Protein AF-A0A257KCD8-F1 (afdb_monomer)

Sequence (343 aa):
MKNWLIIFTLMLGFTSHAQDFKSPVEYMSYIGNEQLDVSKNAWKYTLAVAHSKRARKIENLRQKVISSMESSLEKINKLSNGYQGDKTLHEAYVNYFQMALHNMREEYGQIIDLQEVAEQSYDAMEAYLMAKDRVDKKLEEGQTNLSKAQREFAARQHITLTESGSALGEKIKISSEVFDYEKKLYLLFFKSYVSQKNLMKSISEQNLTDIKQQSDALHQFAEEGKQNLKLIQPFKGDKHLIEATQKALISFDDLTIKHVPVFLKYYLLKDQLTQAQKMLEAKSSQDRTQDDIKQYNDLVAKTNEASATFNKSMGMATQDLNAQIDHWNEAQSFFLDSHIPAE

Secondary structure (DSSP, 8-state):
---------------------SSHHHHHHHHHHHHHHHHHHHHHHHHHHHH---HHHHHHHHHHHHHHHHHHHHHHHTTTTTBTTB-HHHHHHHHHHHHHHHIIIIIHHHHHHHHHHHTT-HHHHHHHHHHHHHHHHHHHHHHHHHHHHHHHHHHHTT--------HHHHHHHHHHHHHHHHHHHHHHHHHHHHHHHHHHHHHHHT-HHHHHHHHHHHHHHHHHHHHHHTTPPPBTTB-HHHHHHHHHHHHHHHIIIIIHHHHHHHHHHHHHHHHHHHHHHHS-TTT--HHHHHHHHHHHHHHHHHHHHHHHHHHHHHHHHHHHHHHHHHHHHHHHHHHSPP-

Structure (mmCIF, N/CA/C/O backbone):
data_AF-A0A257KCD8-F1
#
_entry.id   AF-A0A257KCD8-F1
#
loop_
_atom_site.group_PDB
_atom_site.id
_atom_site.type_symbol
_atom_site.label_atom_id
_atom_site.label_alt_id
_atom_site.label_comp_id
_atom_site.label_asym_id
_atom_site.label_entity_id
_atom_site.label_seq_id
_atom_site.pdbx_PDB_ins_code
_atom_site.Cartn_x
_atom_site.Cartn_y
_atom_site.Cartn_z
_atom_site.occupancy
_atom_site.B_iso_or_equiv
_atom_site.auth_seq_id
_atom_site.auth_comp_id
_atom_site.auth_asym_id
_atom_site.auth_atom_id
_atom_site.pdbx_PDB_model_num
ATOM 1 N N . MET A 1 1 ? 4.079 -49.051 -75.489 1.00 34.12 1 MET A N 1
ATOM 2 C CA . MET A 1 1 ? 5.510 -48.688 -75.467 1.00 34.12 1 MET A CA 1
ATOM 3 C C . MET A 1 1 ? 5.733 -47.694 -74.347 1.00 34.12 1 MET A C 1
ATOM 5 O O . MET A 1 1 ? 4.969 -46.750 -74.210 1.00 34.12 1 MET A O 1
ATOM 9 N N . LYS A 1 2 ? 6.710 -48.024 -73.505 1.00 38.12 2 LYS A N 1
ATOM 10 C CA . LYS A 1 2 ? 7.225 -47.290 -72.345 1.00 38.12 2 LYS A CA 1
ATOM 11 C C . LYS A 1 2 ? 7.604 -45.862 -72.755 1.00 38.12 2 LYS A C 1
ATOM 13 O O . LYS A 1 2 ? 8.272 -45.738 -73.768 1.00 38.12 2 LYS A O 1
ATOM 18 N N . ASN A 1 3 ? 7.240 -44.850 -71.967 1.00 30.45 3 ASN A N 1
ATOM 19 C CA . ASN A 1 3 ? 8.017 -43.616 -71.821 1.00 30.45 3 ASN A CA 1
ATOM 20 C C . ASN A 1 3 ? 7.704 -42.982 -70.459 1.00 30.45 3 ASN A C 1
ATOM 22 O O . ASN A 1 3 ? 6.604 -42.500 -70.204 1.00 30.45 3 ASN A O 1
ATOM 26 N N . TRP A 1 4 ? 8.697 -43.058 -69.576 1.00 35.12 4 TRP A N 1
ATOM 27 C CA . TRP A 1 4 ? 8.824 -42.261 -68.363 1.00 35.12 4 TRP A CA 1
ATOM 28 C C . TRP A 1 4 ? 9.055 -40.797 -68.753 1.00 35.12 4 TRP A C 1
ATOM 30 O O . TRP A 1 4 ? 9.911 -40.522 -69.591 1.00 35.12 4 TRP A O 1
ATOM 40 N N . LEU A 1 5 ? 8.365 -39.869 -68.093 1.00 31.75 5 LEU A N 1
ATOM 41 C CA . LEU A 1 5 ? 8.760 -38.465 -68.033 1.00 31.75 5 LEU A CA 1
ATOM 42 C C . LEU A 1 5 ? 8.945 -38.103 -66.559 1.00 31.75 5 LEU A C 1
ATOM 44 O O . LEU A 1 5 ? 7.989 -37.954 -65.803 1.00 31.75 5 LEU A O 1
ATOM 48 N N . ILE A 1 6 ? 10.215 -38.041 -66.168 1.00 42.69 6 ILE A N 1
ATOM 49 C CA . ILE A 1 6 ? 10.697 -37.475 -64.912 1.00 42.69 6 ILE A CA 1
ATOM 50 C C . ILE A 1 6 ? 10.489 -35.961 -65.016 1.00 42.69 6 ILE A C 1
ATOM 52 O O . ILE A 1 6 ? 11.123 -35.310 -65.844 1.00 42.69 6 ILE A O 1
ATOM 56 N N . ILE A 1 7 ? 9.602 -35.402 -64.192 1.00 36.00 7 ILE A N 1
ATOM 57 C CA . ILE A 1 7 ? 9.522 -33.954 -63.990 1.00 36.00 7 ILE A CA 1
ATOM 58 C C . ILE A 1 7 ? 10.503 -33.609 -62.872 1.00 36.00 7 ILE A C 1
ATOM 60 O O . ILE A 1 7 ? 10.307 -33.951 -61.708 1.00 36.00 7 ILE A O 1
ATOM 64 N N . PHE A 1 8 ? 11.594 -32.966 -63.272 1.00 37.28 8 PHE A N 1
ATOM 65 C CA . PHE A 1 8 ? 12.579 -32.352 -62.397 1.00 37.28 8 PHE A CA 1
ATOM 66 C C . PHE A 1 8 ? 11.968 -31.048 -61.867 1.00 37.28 8 PHE A C 1
ATOM 68 O O . PHE A 1 8 ? 11.955 -30.031 -62.561 1.00 37.28 8 PHE A O 1
ATOM 75 N N . THR A 1 9 ? 11.387 -31.081 -60.667 1.00 40.62 9 THR A N 1
ATOM 76 C CA . THR A 1 9 ? 10.880 -29.870 -60.014 1.00 40.62 9 THR A CA 1
ATOM 77 C C . THR A 1 9 ? 12.075 -29.043 -59.550 1.00 40.62 9 THR A C 1
ATOM 79 O O . THR A 1 9 ? 12.675 -29.310 -58.510 1.00 40.62 9 THR A O 1
ATOM 82 N N . LEU A 1 10 ? 12.447 -28.057 -60.364 1.00 36.44 10 LEU A N 1
ATOM 83 C CA . LEU A 1 10 ? 13.407 -27.016 -60.024 1.00 36.44 10 LEU A CA 1
ATOM 84 C C . LEU A 1 10 ? 12.856 -26.251 -58.806 1.00 36.44 10 LEU A C 1
ATOM 86 O O . LEU A 1 10 ? 11.928 -25.453 -58.937 1.00 36.44 10 LEU A O 1
ATOM 90 N N . MET A 1 11 ? 13.394 -26.506 -57.609 1.00 42.62 11 MET A N 1
ATOM 91 C CA . MET A 1 11 ? 13.243 -25.581 -56.486 1.00 42.62 11 MET A CA 1
ATOM 92 C C . MET A 1 11 ? 13.981 -24.293 -56.859 1.00 42.62 11 MET A C 1
ATOM 94 O O . MET A 1 11 ? 15.185 -24.165 -56.646 1.00 42.62 11 MET A O 1
ATOM 98 N N . LEU A 1 12 ? 13.257 -23.337 -57.440 1.00 42.44 12 LEU A N 1
ATOM 99 C CA . LEU A 1 12 ? 13.655 -21.937 -57.411 1.00 42.44 12 LEU A CA 1
ATOM 100 C C . LEU A 1 12 ? 13.615 -21.513 -55.945 1.00 42.44 12 LEU A C 1
ATOM 102 O O . LEU A 1 12 ? 12.562 -21.186 -55.399 1.00 42.44 12 LEU A O 1
ATOM 106 N N . GLY A 1 13 ? 14.775 -21.590 -55.295 1.00 39.09 13 GLY A N 1
ATOM 107 C CA . GLY A 1 13 ? 15.009 -20.913 -54.036 1.00 39.09 13 GLY A CA 1
ATOM 108 C C . GLY A 1 13 ? 14.786 -19.429 -54.271 1.00 39.09 13 GLY A C 1
ATOM 109 O O . GLY A 1 13 ? 15.638 -18.753 -54.843 1.00 39.09 13 GLY A O 1
ATOM 110 N N . PHE A 1 14 ? 13.628 -18.925 -53.855 1.00 39.84 14 PHE A N 1
ATOM 111 C CA . PHE A 1 14 ? 13.493 -17.510 -53.579 1.00 39.84 14 PHE A CA 1
ATOM 112 C C . PHE A 1 14 ? 14.506 -17.216 -52.478 1.00 39.84 14 PHE A C 1
ATOM 114 O O . PHE A 1 14 ? 14.301 -17.575 -51.320 1.00 39.84 14 PHE A O 1
ATOM 121 N N . THR A 1 15 ? 15.629 -16.605 -52.846 1.00 38.38 15 THR A N 1
ATOM 122 C CA . THR A 1 15 ? 16.428 -15.857 -51.889 1.00 38.38 15 THR A CA 1
ATOM 123 C C . THR A 1 15 ? 15.489 -14.793 -51.347 1.00 38.38 15 THR A C 1
ATOM 125 O O . THR A 1 15 ? 15.215 -13.799 -52.021 1.00 38.38 15 THR A O 1
ATOM 128 N N . SER A 1 16 ? 14.913 -15.032 -50.168 1.00 36.00 16 SER A N 1
ATOM 129 C CA . SER A 1 16 ? 14.313 -13.952 -49.406 1.00 36.00 16 SER A CA 1
ATOM 130 C C . SER A 1 16 ? 15.429 -12.934 -49.243 1.00 36.00 16 SER A C 1
ATOM 132 O O . SER A 1 16 ? 16.435 -13.236 -48.595 1.00 36.00 16 SER A O 1
ATOM 134 N N . HIS A 1 17 ? 15.309 -11.776 -49.886 1.00 41.03 17 HIS A N 1
ATOM 135 C CA . HIS A 1 17 ? 16.168 -10.661 -49.545 1.00 41.03 17 HIS A CA 1
ATOM 136 C C . HIS A 1 17 ? 15.940 -10.416 -48.056 1.00 41.03 17 HIS A C 1
ATOM 138 O O . HIS A 1 17 ? 14.862 -9.982 -47.644 1.00 41.03 17 HIS A O 1
ATOM 144 N N . ALA A 1 18 ? 16.933 -10.781 -47.244 1.00 50.56 18 ALA A N 1
ATOM 145 C CA . ALA A 1 18 ? 17.077 -10.197 -45.928 1.00 50.56 18 ALA A CA 1
ATOM 146 C C . ALA A 1 18 ? 17.007 -8.675 -46.118 1.00 50.56 18 ALA A C 1
ATOM 148 O O . ALA A 1 18 ? 17.393 -8.163 -47.172 1.00 50.56 18 ALA A O 1
ATOM 149 N N . GLN A 1 19 ? 16.449 -7.953 -45.150 1.00 61.16 19 GLN A N 1
ATOM 150 C CA . GLN A 1 19 ? 16.508 -6.496 -45.185 1.00 61.16 19 GLN A CA 1
ATOM 151 C C . GLN A 1 19 ? 17.987 -6.087 -45.179 1.00 61.16 19 GLN A C 1
ATOM 153 O O . GLN A 1 19 ? 18.636 -6.096 -44.137 1.00 61.16 19 GLN A O 1
ATOM 158 N N . ASP A 1 20 ? 18.529 -5.793 -46.360 1.00 72.44 20 ASP A N 1
ATOM 159 C CA . ASP A 1 20 ? 19.899 -5.329 -46.521 1.00 72.44 20 ASP A CA 1
ATOM 160 C C . ASP A 1 20 ? 19.927 -3.843 -46.164 1.00 72.44 20 ASP A C 1
ATOM 162 O O . ASP A 1 20 ? 19.592 -2.970 -46.969 1.00 72.44 20 ASP A O 1
ATOM 166 N N . PHE A 1 21 ? 20.285 -3.559 -44.913 1.00 86.50 21 PHE A N 1
ATOM 167 C CA . PHE A 1 21 ? 20.494 -2.198 -44.432 1.00 86.50 21 PHE A CA 1
ATOM 168 C C . PHE A 1 21 ? 21.696 -1.576 -45.144 1.00 86.50 21 PHE A C 1
ATOM 170 O O . PHE A 1 21 ? 22.779 -2.162 -45.193 1.00 86.50 21 PHE A O 1
ATOM 177 N N . LYS A 1 22 ? 21.531 -0.360 -45.668 1.00 85.94 22 LYS A N 1
ATOM 178 C CA . LYS A 1 22 ? 22.564 0.330 -46.457 1.00 85.94 22 LYS A CA 1
ATOM 179 C C . LYS A 1 22 ? 23.669 0.928 -45.590 1.00 85.94 22 LYS A C 1
ATOM 181 O O . LYS A 1 22 ? 24.712 1.316 -46.110 1.00 85.94 22 LYS A O 1
ATOM 186 N N . SER A 1 23 ? 23.436 1.048 -44.283 1.00 91.19 23 SER A N 1
ATOM 187 C CA . SER A 1 23 ? 24.391 1.593 -43.317 1.00 91.19 23 SER A CA 1
ATOM 188 C C . SER A 1 23 ? 24.196 0.975 -41.924 1.00 91.19 23 SER A C 1
ATOM 190 O O . SER A 1 23 ? 23.081 0.550 -41.597 1.00 91.19 23 SER A O 1
ATOM 192 N N . PRO A 1 24 ? 25.228 0.978 -41.058 1.00 90.75 24 PRO A N 1
ATOM 193 C CA . PRO A 1 24 ? 25.092 0.458 -39.696 1.00 90.75 24 PRO A CA 1
ATOM 194 C C . PRO A 1 24 ? 24.165 1.336 -38.840 1.00 90.75 24 PRO A C 1
ATOM 196 O O . PRO A 1 24 ? 23.532 0.843 -37.908 1.00 90.75 24 PRO A O 1
ATOM 199 N N . VAL A 1 25 ? 24.028 2.622 -39.189 1.00 89.88 25 VAL A N 1
ATOM 200 C CA . VAL A 1 25 ? 23.079 3.558 -38.567 1.00 89.88 25 VAL A CA 1
ATOM 201 C C . VAL A 1 25 ? 21.639 3.155 -38.867 1.00 89.88 25 VAL A C 1
ATOM 203 O O . VAL A 1 25 ? 20.807 3.190 -37.967 1.00 89.88 25 VAL A O 1
ATOM 206 N N . GLU A 1 26 ? 21.334 2.745 -40.101 1.00 91.19 26 GLU A N 1
ATOM 207 C CA . GLU A 1 26 ? 19.990 2.301 -40.495 1.00 91.19 26 GLU A CA 1
ATOM 208 C C . GLU A 1 26 ? 19.585 1.030 -39.737 1.00 91.19 26 GLU A C 1
ATOM 210 O O . GLU A 1 26 ? 18.492 0.968 -39.179 1.00 91.19 26 GLU A O 1
ATOM 215 N N . TYR A 1 27 ? 20.505 0.067 -39.626 1.00 92.94 27 TYR A N 1
ATOM 216 C CA . TYR A 1 27 ? 20.315 -1.151 -38.837 1.00 92.94 27 TYR A CA 1
ATOM 217 C C . TYR A 1 27 ? 20.100 -0.860 -37.346 1.00 92.94 27 TYR A C 1
ATOM 219 O O . TYR A 1 27 ? 19.117 -1.305 -36.751 1.00 92.94 27 TYR A O 1
ATOM 227 N N . MET A 1 28 ? 20.995 -0.072 -36.741 1.00 90.62 28 MET A N 1
ATOM 228 C CA . MET A 1 28 ? 20.904 0.297 -35.327 1.00 90.62 28 MET A CA 1
ATOM 229 C C . MET A 1 28 ? 19.617 1.077 -35.032 1.00 90.62 28 MET A C 1
ATOM 231 O O . MET A 1 28 ? 18.977 0.842 -34.009 1.00 90.62 28 MET A O 1
ATOM 235 N N . SER A 1 29 ? 19.212 1.964 -35.944 1.00 89.62 29 SER A N 1
ATOM 236 C CA . SER A 1 29 ? 17.980 2.749 -35.827 1.00 89.62 29 SER A CA 1
ATOM 237 C C . SER A 1 29 ? 16.736 1.873 -35.951 1.00 89.62 29 SER A C 1
ATOM 239 O O . SER A 1 29 ? 15.798 2.047 -35.179 1.00 89.62 29 SER A O 1
ATOM 241 N N . TYR A 1 30 ? 16.722 0.912 -36.879 1.00 91.62 30 TYR A N 1
ATOM 242 C CA . TYR A 1 30 ? 15.609 -0.025 -37.035 1.00 91.62 30 TYR A CA 1
ATOM 243 C C . TYR A 1 30 ? 15.362 -0.818 -35.748 1.00 91.62 30 TYR A C 1
ATOM 245 O O . TYR A 1 30 ? 14.254 -0.795 -35.215 1.00 91.62 30 TYR A O 1
ATOM 253 N N . ILE A 1 31 ? 16.402 -1.456 -35.202 1.00 90.56 31 ILE A N 1
ATOM 254 C CA . ILE A 1 31 ? 16.269 -2.253 -33.976 1.00 90.56 31 ILE A CA 1
ATOM 255 C C . ILE A 1 31 ? 15.979 -1.355 -32.758 1.00 90.56 31 ILE A C 1
ATOM 257 O O . ILE A 1 31 ? 15.154 -1.698 -31.911 1.00 90.56 31 ILE A O 1
ATOM 261 N N . GLY A 1 32 ? 16.592 -0.170 -32.690 1.00 88.62 32 GLY A N 1
ATOM 262 C CA . GLY A 1 32 ? 16.313 0.826 -31.651 1.00 88.62 32 GLY A CA 1
ATOM 263 C C . GLY A 1 32 ? 14.862 1.312 -31.636 1.00 88.62 32 GLY A C 1
ATOM 264 O O . GLY A 1 32 ? 14.282 1.481 -30.563 1.00 88.62 32 GLY A O 1
ATOM 265 N N . ASN A 1 33 ? 14.247 1.479 -32.808 1.00 89.69 33 ASN A N 1
ATOM 266 C CA . ASN A 1 33 ? 12.850 1.897 -32.922 1.00 89.69 33 ASN A CA 1
ATOM 267 C C . ASN A 1 33 ? 11.874 0.846 -32.379 1.00 89.69 33 ASN A C 1
ATOM 269 O O . ASN A 1 33 ? 10.873 1.212 -31.765 1.00 89.69 33 ASN A O 1
ATOM 273 N N . GLU A 1 34 ? 12.186 -0.443 -32.524 1.00 91.69 34 GLU A N 1
ATOM 274 C CA . GLU A 1 34 ? 11.373 -1.513 -31.937 1.00 91.69 34 GLU A CA 1
ATOM 275 C C . GLU A 1 34 ? 11.339 -1.422 -30.402 1.00 91.69 34 GLU A C 1
ATOM 277 O O . GLU A 1 34 ? 10.281 -1.526 -29.784 1.00 91.69 34 GLU A O 1
ATOM 282 N N . GLN A 1 35 ? 12.470 -1.110 -29.765 1.00 88.00 35 GLN A N 1
ATOM 283 C CA . GLN A 1 35 ? 12.506 -0.842 -28.324 1.00 88.00 35 GLN A CA 1
ATOM 284 C C . GLN A 1 35 ? 11.789 0.448 -27.937 1.00 88.00 35 GLN A C 1
ATOM 286 O O . GLN A 1 35 ? 11.120 0.479 -26.906 1.00 88.00 35 GLN A O 1
ATOM 291 N N . LEU A 1 36 ? 11.890 1.506 -28.744 1.00 87.12 36 LEU A N 1
ATOM 292 C CA . LEU A 1 36 ? 11.184 2.758 -28.476 1.00 87.12 36 LEU A CA 1
ATOM 293 C C . LEU A 1 36 ? 9.662 2.550 -28.409 1.00 87.12 36 LEU A C 1
ATOM 295 O O . LEU A 1 36 ? 9.003 3.120 -27.537 1.00 87.12 36 LEU A O 1
ATOM 299 N N . ASP A 1 37 ? 9.097 1.733 -29.295 1.00 87.94 37 ASP A N 1
ATOM 300 C CA . ASP A 1 37 ? 7.660 1.452 -29.301 1.00 87.94 37 ASP A CA 1
ATOM 301 C C . ASP A 1 37 ? 7.213 0.639 -28.081 1.00 87.94 37 ASP A C 1
ATOM 303 O O . ASP A 1 37 ? 6.178 0.949 -27.480 1.00 87.94 37 ASP A O 1
ATOM 307 N N . VAL A 1 38 ? 8.027 -0.324 -27.642 1.00 91.00 38 VAL A N 1
ATOM 308 C CA . VAL A 1 38 ? 7.804 -1.031 -26.373 1.00 91.00 38 VAL A CA 1
ATOM 309 C C . VAL A 1 38 ? 7.859 -0.060 -25.194 1.00 91.00 38 VAL A C 1
ATOM 311 O O . VAL A 1 38 ? 6.942 -0.050 -24.370 1.00 91.00 38 VAL A O 1
ATOM 314 N N . SER A 1 39 ? 8.862 0.819 -25.142 1.00 88.56 39 SER A N 1
ATOM 315 C CA . SER A 1 39 ? 9.005 1.817 -24.077 1.00 88.56 39 SER A CA 1
ATOM 316 C C . SER A 1 39 ? 7.807 2.766 -24.000 1.00 88.56 39 SER A C 1
ATOM 318 O O . SER A 1 39 ? 7.384 3.128 -22.905 1.00 88.56 39 SER A O 1
ATOM 320 N N . LYS A 1 40 ? 7.203 3.153 -25.134 1.00 90.25 40 LYS A N 1
ATOM 321 C CA . LYS A 1 40 ? 5.980 3.983 -25.137 1.00 90.25 40 LYS A CA 1
ATOM 322 C C . LYS A 1 40 ? 4.801 3.258 -24.489 1.00 90.25 40 LYS A C 1
ATOM 324 O O . LYS A 1 40 ? 4.011 3.879 -23.780 1.00 90.25 40 LYS A O 1
ATOM 329 N N . ASN A 1 41 ? 4.654 1.956 -24.736 1.00 91.94 41 ASN A N 1
ATOM 330 C CA . ASN A 1 41 ? 3.607 1.158 -24.097 1.00 91.94 41 ASN A CA 1
ATOM 331 C C . ASN A 1 41 ? 3.902 0.935 -22.612 1.00 91.94 41 ASN A C 1
ATOM 333 O O . ASN A 1 41 ? 2.984 1.042 -21.799 1.00 91.94 41 ASN A O 1
ATOM 337 N N . ALA A 1 42 ? 5.167 0.687 -22.259 1.00 88.75 42 ALA A N 1
ATOM 338 C CA . ALA A 1 42 ? 5.607 0.568 -20.873 1.00 88.75 42 ALA A CA 1
ATOM 339 C C . ALA A 1 42 ? 5.305 1.853 -20.096 1.00 88.75 42 ALA A C 1
ATOM 341 O O . ALA A 1 42 ? 4.720 1.795 -19.024 1.00 88.75 42 ALA A O 1
ATOM 342 N N . TRP A 1 43 ? 5.563 3.017 -20.692 1.00 90.44 43 TRP A N 1
ATOM 343 C CA . TRP A 1 43 ? 5.237 4.309 -20.096 1.00 90.44 43 TRP A CA 1
ATOM 344 C C . TRP A 1 43 ? 3.738 4.504 -19.836 1.00 90.44 43 TRP A C 1
ATOM 346 O O . TRP A 1 43 ? 3.338 4.915 -18.749 1.00 90.44 43 TRP A O 1
ATOM 356 N N . LYS A 1 44 ? 2.876 4.133 -20.791 1.00 91.62 44 LYS A N 1
ATOM 357 C CA . LYS A 1 44 ? 1.415 4.156 -20.581 1.00 91.62 44 LYS A CA 1
ATOM 358 C C . LYS A 1 44 ? 0.981 3.229 -19.448 1.00 91.62 44 LYS A C 1
ATOM 360 O O . LYS A 1 44 ? 0.034 3.541 -18.728 1.00 91.62 44 LYS A O 1
ATOM 365 N N . TYR A 1 45 ? 1.643 2.083 -19.312 1.00 89.38 45 TYR A N 1
ATOM 366 C CA . TYR A 1 45 ? 1.428 1.173 -18.195 1.00 89.38 45 TYR A CA 1
ATOM 367 C C . TYR A 1 45 ? 1.873 1.805 -16.866 1.00 89.38 45 TYR A C 1
ATOM 369 O O . TYR A 1 45 ? 1.071 1.834 -15.938 1.00 89.38 45 TYR A O 1
ATOM 377 N N . THR A 1 46 ? 3.064 2.408 -16.799 1.00 87.44 46 THR A N 1
ATOM 378 C CA . THR A 1 46 ? 3.572 3.152 -15.630 1.00 87.44 46 THR A CA 1
ATOM 379 C C . THR A 1 46 ? 2.590 4.233 -15.172 1.00 87.44 46 T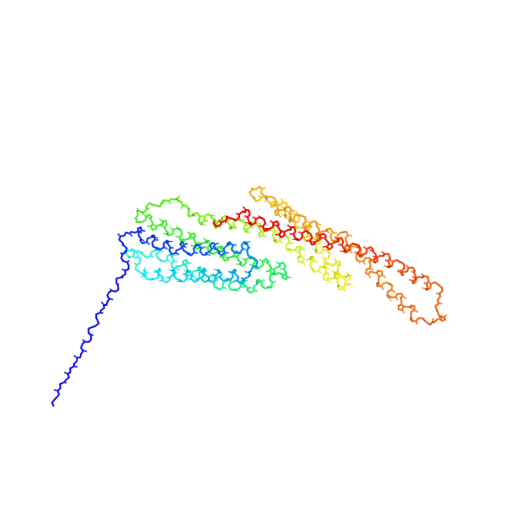HR A C 1
ATOM 381 O O . THR A 1 46 ? 2.218 4.269 -14.001 1.00 87.44 46 THR A O 1
ATOM 384 N N . LEU A 1 47 ? 2.081 5.050 -16.100 1.00 88.94 47 LEU A N 1
ATOM 385 C CA . LEU A 1 47 ? 1.065 6.065 -15.804 1.00 88.94 47 LEU A CA 1
ATOM 386 C C . LEU A 1 47 ? -0.242 5.459 -15.276 1.00 88.94 47 LEU A C 1
ATOM 388 O O . LEU A 1 47 ? -0.897 6.022 -14.402 1.00 88.94 47 LEU A O 1
ATOM 392 N N . ALA A 1 48 ? -0.656 4.301 -15.791 1.00 88.56 48 ALA A N 1
ATOM 393 C CA . ALA A 1 48 ? -1.842 3.632 -15.274 1.00 88.56 48 ALA A CA 1
ATOM 394 C C . ALA A 1 48 ? -1.624 3.059 -13.871 1.00 88.56 48 ALA A C 1
ATOM 396 O O . ALA A 1 48 ? -2.538 3.143 -13.060 1.00 88.56 48 ALA A O 1
ATOM 397 N N . VAL A 1 49 ? -0.446 2.516 -13.569 1.00 85.12 49 VAL A N 1
ATOM 398 C CA . VAL A 1 49 ? -0.109 2.068 -12.210 1.00 85.12 49 VAL A CA 1
ATOM 399 C C . VAL A 1 49 ? -0.127 3.246 -11.233 1.00 85.12 49 VAL A C 1
ATOM 401 O O . VAL A 1 49 ? -0.675 3.109 -10.145 1.00 85.12 49 VAL A O 1
ATOM 404 N N . ALA A 1 50 ? 0.387 4.406 -11.644 1.00 83.69 50 ALA A N 1
ATOM 405 C CA . ALA A 1 50 ? 0.400 5.617 -10.828 1.00 83.69 50 ALA A CA 1
ATOM 406 C C . ALA A 1 50 ? -0.999 6.193 -10.550 1.00 83.69 50 ALA A C 1
ATOM 408 O O . ALA A 1 50 ? -1.299 6.571 -9.423 1.00 83.69 50 ALA A O 1
ATOM 409 N N . HIS 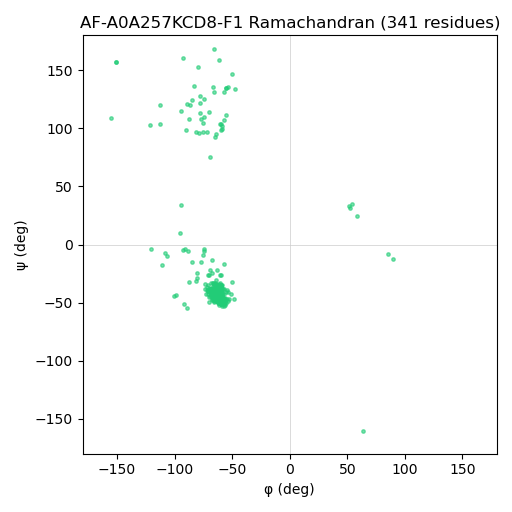A 1 51 ? -1.862 6.266 -11.571 1.00 85.69 51 HIS A N 1
ATOM 410 C CA . HIS A 1 51 ? -3.061 7.117 -11.508 1.00 85.69 51 HIS A CA 1
ATOM 411 C C . HIS A 1 51 ? -4.395 6.364 -11.668 1.00 85.69 51 HIS A C 1
ATOM 413 O O . HIS A 1 51 ? -5.466 6.970 -11.607 1.00 85.69 51 HIS A O 1
ATOM 419 N N . SER A 1 52 ? -4.398 5.048 -11.920 1.00 81.75 52 SER A N 1
ATOM 420 C CA . SER A 1 52 ? -5.635 4.286 -12.156 1.00 81.75 52 SER A CA 1
ATOM 421 C C . SER A 1 52 ? -5.935 3.282 -11.051 1.00 81.75 52 SER A C 1
ATOM 423 O O . SER A 1 52 ? -5.278 2.261 -10.929 1.00 81.75 52 SER A O 1
ATOM 425 N N . LYS A 1 53 ? -7.086 3.442 -10.390 1.00 75.38 53 LYS A N 1
ATOM 426 C CA . LYS A 1 53 ? -7.641 2.436 -9.460 1.00 75.38 53 LYS A CA 1
ATOM 427 C C . LYS A 1 53 ? -8.260 1.207 -10.154 1.00 75.38 53 LYS A C 1
ATOM 429 O O . LYS A 1 53 ? -8.744 0.289 -9.503 1.00 75.38 53 LYS A O 1
ATOM 434 N N . ARG A 1 54 ? -8.326 1.183 -11.493 1.00 81.62 54 ARG A N 1
ATOM 435 C CA . ARG A 1 54 ? -8.983 0.105 -12.259 1.00 81.62 54 ARG A CA 1
ATOM 436 C C . ARG A 1 54 ? -8.000 -1.017 -12.601 1.00 81.62 54 ARG A C 1
ATOM 438 O O . ARG A 1 54 ? -7.339 -0.935 -13.636 1.00 81.62 54 ARG A O 1
ATOM 445 N N . ALA A 1 55 ? -8.004 -2.096 -11.816 1.00 79.38 55 ALA A N 1
ATOM 446 C CA . ALA A 1 55 ? -7.181 -3.294 -12.044 1.00 79.38 55 ALA A CA 1
ATOM 447 C C . ALA A 1 55 ? -7.250 -3.813 -13.495 1.00 79.38 55 ALA A C 1
ATOM 449 O O . ALA A 1 55 ? -6.225 -3.981 -14.148 1.00 79.38 55 ALA A O 1
ATOM 450 N N . ARG A 1 56 ? -8.456 -3.934 -14.073 1.00 83.56 56 ARG A N 1
ATOM 451 C CA . ARG A 1 56 ? -8.632 -4.365 -15.476 1.00 83.56 56 ARG A CA 1
ATOM 452 C C . ARG A 1 56 ? -7.928 -3.449 -16.488 1.00 83.56 56 ARG A C 1
ATOM 454 O O . ARG A 1 56 ? -7.447 -3.922 -17.510 1.00 83.56 56 ARG A O 1
ATOM 461 N N . LYS A 1 57 ? -7.878 -2.133 -16.240 1.00 88.00 57 LYS A N 1
ATOM 462 C CA . LYS A 1 57 ? -7.180 -1.188 -17.130 1.00 88.00 57 LYS A CA 1
ATOM 463 C C . LYS A 1 57 ? -5.667 -1.400 -17.058 1.00 88.00 57 LYS A C 1
ATOM 465 O O . LYS A 1 57 ? -5.028 -1.406 -18.107 1.00 88.00 57 LYS A O 1
ATOM 470 N N . ILE A 1 58 ? -5.131 -1.568 -15.849 1.00 85.56 58 ILE A N 1
ATOM 471 C CA . ILE A 1 58 ? -3.708 -1.844 -15.609 1.00 85.56 58 ILE A CA 1
ATOM 472 C C . ILE A 1 58 ? -3.312 -3.145 -16.314 1.00 85.56 58 ILE A C 1
ATOM 474 O O . ILE A 1 58 ? -2.384 -3.141 -17.119 1.00 85.56 58 ILE A O 1
ATOM 478 N N . GLU A 1 59 ? -4.087 -4.212 -16.117 1.00 85.88 59 GLU A N 1
ATOM 479 C CA . GLU A 1 59 ? -3.828 -5.512 -16.741 1.00 85.88 59 GLU A CA 1
ATOM 480 C C . GLU A 1 59 ? -3.884 -5.444 -18.273 1.00 85.88 59 GLU A C 1
ATOM 482 O O . GLU A 1 59 ? -2.981 -5.918 -18.959 1.00 85.88 59 GLU A O 1
ATOM 487 N N . ASN A 1 60 ? -4.882 -4.760 -18.839 1.00 90.50 60 ASN A N 1
ATOM 488 C CA . ASN A 1 60 ? -4.962 -4.568 -20.288 1.00 90.50 60 ASN A CA 1
ATOM 489 C C . ASN A 1 60 ? -3.740 -3.823 -20.854 1.00 90.50 60 ASN A C 1
ATOM 491 O O . ASN A 1 60 ? -3.325 -4.088 -21.981 1.00 90.50 60 ASN A O 1
ATOM 495 N N . LEU A 1 61 ? -3.179 -2.862 -20.114 1.00 91.88 61 LEU A N 1
ATOM 496 C CA . LEU A 1 61 ? -1.969 -2.152 -20.532 1.00 91.88 61 LEU A CA 1
ATOM 497 C C . LEU A 1 61 ? -0.725 -3.030 -20.395 1.00 91.88 61 LEU A C 1
ATOM 499 O O . LEU A 1 61 ? 0.099 -3.020 -21.305 1.00 91.88 61 LEU A O 1
ATOM 503 N N . ARG A 1 62 ? -0.632 -3.854 -19.347 1.00 89.81 62 ARG A N 1
ATOM 504 C CA . ARG A 1 62 ? 0.426 -4.865 -19.212 1.00 89.81 62 ARG A CA 1
ATOM 505 C C . ARG A 1 62 ? 0.429 -5.831 -20.400 1.00 89.81 62 ARG A C 1
ATOM 507 O O . ARG A 1 62 ? 1.468 -6.037 -21.022 1.00 89.81 62 ARG A O 1
ATOM 514 N N . GLN A 1 63 ? -0.739 -6.343 -20.789 1.00 91.62 63 GLN A N 1
ATOM 515 C CA . GLN A 1 63 ? -0.879 -7.211 -21.965 1.00 91.62 63 GLN A CA 1
ATOM 516 C C . GLN A 1 63 ? -0.463 -6.517 -23.268 1.00 91.62 63 GLN A C 1
ATOM 518 O O . GLN A 1 63 ? 0.136 -7.144 -24.142 1.00 91.62 63 GLN A O 1
ATOM 523 N N . LYS A 1 64 ? -0.713 -5.207 -23.398 1.00 94.06 64 LYS A N 1
ATOM 524 C CA . LYS A 1 64 ? -0.222 -4.421 -24.542 1.00 94.06 64 LYS A CA 1
ATOM 525 C C . LYS A 1 64 ? 1.300 -4.303 -24.560 1.00 94.06 64 LYS A C 1
ATOM 527 O O . LYS A 1 64 ? 1.879 -4.393 -25.638 1.00 94.06 64 LYS A O 1
ATOM 532 N N . VAL A 1 65 ? 1.944 -4.134 -23.401 1.00 92.75 65 VAL A N 1
ATOM 533 C CA . VAL A 1 65 ? 3.413 -4.154 -23.296 1.00 92.75 65 VAL A CA 1
ATOM 534 C C . VAL A 1 65 ? 3.948 -5.500 -23.780 1.00 92.75 65 VAL A C 1
ATOM 536 O O . VAL A 1 65 ? 4.777 -5.522 -24.689 1.00 92.75 65 VAL A O 1
ATOM 539 N N . ILE A 1 66 ? 3.404 -6.606 -23.263 1.00 93.62 66 ILE A N 1
ATOM 540 C CA . ILE A 1 66 ? 3.780 -7.972 -23.661 1.00 93.62 66 ILE A CA 1
ATOM 541 C C . ILE A 1 66 ? 3.612 -8.165 -25.171 1.00 93.62 66 ILE A C 1
ATOM 543 O O . ILE A 1 66 ? 4.569 -8.527 -25.847 1.00 93.62 66 ILE A O 1
ATOM 547 N N . SER A 1 67 ? 2.442 -7.831 -25.718 1.00 95.50 67 SER A N 1
ATOM 548 C CA . SER A 1 67 ? 2.163 -7.972 -27.155 1.00 95.50 67 SER A CA 1
ATOM 549 C C . SER A 1 67 ? 3.138 -7.154 -28.012 1.00 95.50 67 SER A C 1
ATOM 551 O O . SER A 1 67 ? 3.576 -7.601 -29.072 1.00 95.50 67 SER A O 1
ATOM 553 N N . SER A 1 68 ? 3.512 -5.951 -27.558 1.00 95.31 68 SER A N 1
ATOM 554 C CA . SER A 1 68 ? 4.508 -5.139 -28.263 1.00 95.31 68 SER A CA 1
ATOM 555 C C . SER A 1 68 ? 5.913 -5.736 -28.198 1.00 95.31 68 SER A C 1
ATOM 557 O O . SER A 1 68 ? 6.601 -5.742 -29.213 1.00 95.31 68 SER A O 1
ATOM 559 N N . MET A 1 69 ? 6.311 -6.315 -27.060 1.00 95.12 69 MET A N 1
ATOM 560 C CA . MET A 1 69 ? 7.587 -7.024 -26.930 1.00 95.12 69 MET A CA 1
ATOM 561 C C . MET A 1 69 ? 7.646 -8.254 -27.843 1.00 95.12 69 MET A C 1
ATOM 563 O O . MET A 1 69 ? 8.670 -8.484 -28.478 1.00 95.12 69 MET A O 1
ATOM 567 N N . GLU A 1 70 ? 6.555 -9.019 -27.958 1.00 96.00 70 GLU A N 1
ATOM 568 C CA . GLU A 1 70 ? 6.470 -10.164 -28.875 1.00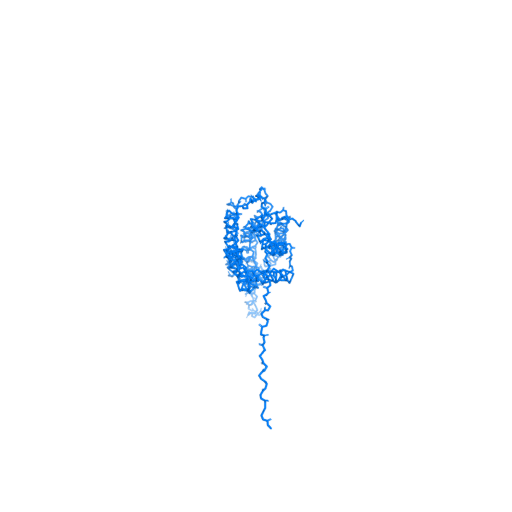 96.00 70 GLU A CA 1
ATOM 569 C C . GLU A 1 70 ? 6.619 -9.738 -30.334 1.00 96.00 70 GLU A C 1
ATOM 571 O O . GLU A 1 70 ? 7.434 -10.300 -31.064 1.00 96.00 70 GLU A O 1
ATOM 576 N N . SER A 1 71 ? 5.873 -8.709 -30.747 1.00 96.38 71 SER A N 1
ATOM 577 C CA . SER A 1 71 ? 5.957 -8.171 -32.105 1.00 96.38 71 SER A CA 1
ATOM 578 C C . SER A 1 71 ? 7.363 -7.656 -32.424 1.00 96.38 71 SER A C 1
ATOM 580 O O . SER A 1 71 ? 7.860 -7.875 -33.530 1.00 96.38 71 SER A O 1
ATOM 582 N N . SER A 1 72 ? 8.004 -6.949 -31.492 1.00 95.19 72 SER A N 1
ATOM 583 C CA . SER A 1 72 ? 9.366 -6.446 -31.675 1.00 95.19 72 SER A CA 1
ATOM 584 C C . SER A 1 72 ? 10.384 -7.581 -31.737 1.00 95.19 72 SER A C 1
ATOM 586 O O . SER A 1 72 ? 11.230 -7.593 -32.630 1.00 95.19 72 SER A O 1
ATOM 588 N N . LEU A 1 73 ? 10.259 -8.590 -30.871 1.00 95.81 73 LEU A N 1
ATOM 589 C CA . LEU A 1 73 ? 11.102 -9.783 -30.908 1.00 95.81 73 LEU A CA 1
ATOM 590 C C . LEU A 1 73 ? 10.958 -10.545 -32.235 1.00 95.81 73 LEU A C 1
ATOM 592 O O . LEU A 1 73 ? 11.962 -10.962 -32.808 1.00 95.81 73 LEU A O 1
ATOM 596 N N . GLU A 1 74 ? 9.741 -10.699 -32.764 1.00 95.75 74 GLU A N 1
ATOM 597 C CA . GLU A 1 74 ? 9.512 -11.355 -34.057 1.00 95.75 74 GLU A CA 1
ATOM 598 C C . GLU A 1 74 ? 10.232 -10.623 -35.199 1.00 95.75 74 GLU A C 1
ATOM 600 O O . GLU A 1 74 ? 10.895 -11.251 -36.026 1.00 95.75 74 GLU A O 1
ATOM 605 N N . LYS A 1 75 ? 10.133 -9.290 -35.244 1.00 95.00 75 LYS A N 1
ATOM 606 C CA . LYS A 1 75 ? 10.806 -8.480 -36.267 1.00 95.00 75 LYS A CA 1
ATOM 607 C C . LYS A 1 75 ? 12.325 -8.538 -36.138 1.00 95.00 75 LYS A C 1
ATOM 609 O O . LYS A 1 75 ? 13.004 -8.674 -37.149 1.00 95.00 75 LYS A O 1
ATOM 614 N N . ILE A 1 76 ? 12.855 -8.484 -34.917 1.00 94.31 76 ILE A N 1
ATOM 615 C CA . ILE A 1 76 ? 14.301 -8.550 -34.672 1.00 94.31 76 ILE A CA 1
ATOM 616 C C . ILE A 1 76 ? 14.850 -9.929 -35.045 1.00 94.31 76 ILE A C 1
ATOM 618 O O . ILE A 1 76 ? 15.874 -9.998 -35.714 1.00 94.31 76 ILE A O 1
ATOM 622 N N . ASN A 1 77 ? 14.136 -11.016 -34.734 1.00 95.00 77 ASN A N 1
ATOM 623 C CA . ASN A 1 77 ? 14.534 -12.375 -35.121 1.00 95.00 77 ASN A CA 1
ATOM 624 C C . ASN A 1 77 ? 14.630 -12.573 -36.646 1.00 95.00 77 ASN A C 1
ATOM 626 O O . ASN A 1 77 ? 15.394 -13.420 -37.107 1.00 95.00 77 ASN A O 1
ATOM 630 N N . LYS A 1 78 ? 13.895 -11.789 -37.452 1.00 93.81 78 LYS A N 1
ATOM 631 C CA . LYS A 1 78 ? 14.024 -11.802 -38.924 1.00 93.81 78 LYS A CA 1
ATOM 632 C C . LYS A 1 78 ? 15.374 -11.249 -39.401 1.00 93.81 78 LYS A C 1
ATOM 634 O O . LYS A 1 78 ? 15.743 -11.470 -40.550 1.00 93.81 78 LYS A O 1
ATOM 639 N N . LEU A 1 79 ? 16.131 -10.585 -38.526 1.00 91.38 79 LEU A N 1
ATOM 640 C CA . LEU A 1 79 ? 17.478 -10.066 -38.775 1.00 91.38 79 LEU A CA 1
ATOM 641 C C . LEU A 1 79 ? 18.570 -11.047 -38.311 1.00 91.38 79 LEU A C 1
ATOM 643 O O . LEU A 1 79 ? 19.638 -10.630 -37.869 1.00 91.38 79 LEU A O 1
ATOM 647 N N . SER A 1 80 ? 18.329 -12.358 -38.427 1.00 87.19 80 SER A N 1
ATOM 648 C CA . SER A 1 80 ? 19.155 -13.442 -37.859 1.00 87.19 80 SER A CA 1
ATOM 649 C C . SER A 1 80 ? 20.635 -13.457 -38.281 1.00 87.19 80 SER A C 1
ATOM 651 O O . SER A 1 80 ? 21.459 -14.148 -37.670 1.00 87.19 80 SER A O 1
ATOM 653 N N . ASN A 1 81 ? 20.979 -12.736 -39.350 1.00 89.00 81 ASN A N 1
ATOM 654 C CA . ASN A 1 81 ? 22.346 -12.596 -39.856 1.00 89.00 81 ASN A CA 1
ATOM 655 C C . ASN A 1 81 ? 23.095 -11.393 -39.259 1.00 89.00 81 ASN A C 1
ATOM 657 O O . ASN A 1 81 ? 24.284 -11.234 -39.527 1.00 89.00 81 ASN A O 1
ATOM 661 N N . GLY A 1 82 ? 22.430 -10.576 -38.438 1.00 90.25 82 GLY A N 1
ATOM 662 C CA . GLY A 1 82 ? 22.993 -9.343 -37.903 1.00 90.25 82 GLY A CA 1
ATOM 663 C C . GLY A 1 82 ? 23.311 -8.318 -38.994 1.00 90.25 82 GLY A C 1
ATOM 664 O O . GLY A 1 82 ? 22.815 -8.405 -40.119 1.00 90.25 82 GLY A O 1
ATOM 665 N N . TYR A 1 83 ? 24.168 -7.350 -38.673 1.00 92.12 83 TYR A N 1
ATOM 666 C CA . TYR A 1 83 ? 24.664 -6.381 -39.650 1.00 92.12 83 TYR A CA 1
ATOM 667 C C . TYR A 1 83 ? 25.993 -6.861 -40.228 1.00 92.12 83 TYR A C 1
ATOM 669 O O . TYR A 1 83 ? 26.977 -6.966 -39.500 1.00 92.12 83 TYR A O 1
ATOM 677 N N . GLN A 1 84 ? 26.026 -7.170 -41.528 1.00 90.31 84 GLN A N 1
ATOM 678 C CA . GLN A 1 84 ? 27.228 -7.681 -42.210 1.00 90.31 84 GLN A CA 1
ATOM 679 C C . GLN A 1 84 ? 27.865 -8.904 -41.506 1.00 90.31 84 GLN A C 1
ATOM 681 O O . GLN A 1 84 ? 29.078 -9.088 -41.538 1.00 90.31 84 GLN A O 1
ATOM 686 N N . GLY A 1 85 ? 27.051 -9.740 -40.851 1.00 89.31 85 GLY A N 1
ATOM 687 C CA . GLY A 1 85 ? 27.513 -10.894 -40.074 1.00 89.31 85 GLY A CA 1
ATOM 688 C C . GLY A 1 85 ? 27.815 -10.613 -38.594 1.00 89.31 85 GLY A C 1
ATOM 689 O O . GLY A 1 85 ? 27.929 -11.573 -37.834 1.00 89.31 85 GLY A O 1
ATOM 690 N N . ASP A 1 86 ? 27.897 -9.349 -38.146 1.00 90.50 86 ASP A N 1
ATOM 691 C CA . ASP A 1 86 ? 27.974 -9.011 -36.714 1.00 90.50 86 ASP A CA 1
ATOM 692 C C . ASP A 1 86 ? 26.590 -9.169 -36.068 1.00 90.50 86 ASP A C 1
ATOM 694 O O . ASP A 1 86 ? 25.689 -8.337 -36.236 1.00 90.50 86 ASP A O 1
ATOM 698 N N . LYS A 1 87 ? 26.428 -10.251 -35.303 1.00 93.81 87 LYS A N 1
ATOM 699 C CA . LYS A 1 87 ? 25.190 -10.589 -34.589 1.00 93.81 87 LYS A CA 1
ATOM 700 C C . LYS A 1 87 ? 25.092 -9.984 -33.194 1.00 93.81 87 LYS A C 1
ATOM 702 O O . LYS A 1 87 ? 24.031 -10.075 -32.589 1.00 93.81 87 LYS A O 1
ATOM 707 N N . THR A 1 88 ? 26.136 -9.327 -32.694 1.00 91.94 88 THR A N 1
ATOM 708 C CA . THR A 1 88 ? 26.228 -8.913 -31.285 1.00 91.94 88 THR A CA 1
ATOM 709 C C . THR A 1 88 ? 25.053 -8.034 -30.858 1.00 91.94 88 THR A C 1
ATOM 711 O O . THR A 1 88 ? 24.439 -8.271 -29.820 1.00 91.94 88 THR A O 1
ATOM 714 N N . LEU A 1 89 ? 24.707 -7.023 -31.667 1.00 93.12 89 LEU A N 1
ATOM 715 C CA . LEU A 1 89 ? 23.588 -6.133 -31.351 1.00 93.12 89 LEU A CA 1
ATOM 716 C C . LEU A 1 89 ? 22.249 -6.874 -31.448 1.00 93.12 89 LEU A C 1
ATOM 718 O O . LEU A 1 89 ? 21.409 -6.727 -30.568 1.00 93.12 89 LEU A O 1
ATOM 722 N N . HIS A 1 90 ? 22.072 -7.705 -32.480 1.00 95.38 90 HIS A N 1
ATOM 723 C CA . HIS A 1 90 ? 20.872 -8.530 -32.641 1.00 95.38 90 HIS A CA 1
ATOM 724 C C . HIS A 1 90 ? 20.657 -9.435 -31.419 1.00 95.38 90 HIS A C 1
ATOM 726 O O . HIS A 1 90 ? 19.589 -9.411 -30.815 1.00 95.38 90 HIS A O 1
ATOM 732 N N . GLU A 1 91 ? 21.683 -10.185 -31.016 1.00 95.94 91 GLU A N 1
ATOM 733 C CA . GLU A 1 91 ? 21.622 -11.110 -29.883 1.00 95.94 91 GLU A CA 1
ATOM 734 C C . GLU A 1 91 ? 21.344 -10.381 -28.568 1.00 95.94 91 GLU A C 1
ATOM 736 O O . GLU A 1 91 ? 20.536 -10.854 -27.773 1.00 95.94 91 GLU A O 1
ATOM 741 N N . ALA A 1 92 ? 21.934 -9.201 -28.353 1.00 95.44 92 ALA A N 1
ATOM 742 C CA . ALA A 1 92 ? 21.649 -8.392 -27.170 1.00 95.44 92 ALA A CA 1
ATOM 743 C C . ALA A 1 92 ? 20.163 -8.008 -27.072 1.00 95.44 92 ALA A C 1
ATOM 745 O O . ALA A 1 92 ? 19.565 -8.120 -26.001 1.00 95.44 92 ALA A O 1
ATOM 746 N N . TYR A 1 93 ? 19.551 -7.604 -28.187 1.00 95.38 93 TYR A N 1
ATOM 747 C CA . TYR A 1 93 ? 18.127 -7.284 -28.238 1.00 95.38 93 TYR A CA 1
ATOM 748 C C . TYR A 1 93 ? 17.231 -8.511 -28.067 1.00 95.38 93 TYR A C 1
ATOM 750 O O . TYR A 1 93 ? 16.260 -8.451 -27.313 1.00 95.38 93 TYR A O 1
ATOM 758 N N . VAL A 1 94 ? 17.555 -9.624 -28.731 1.00 96.19 94 VAL A N 1
ATOM 759 C CA . VAL A 1 94 ? 16.819 -10.889 -28.585 1.00 96.19 94 VAL A CA 1
ATOM 760 C C . VAL A 1 94 ? 16.839 -11.349 -27.130 1.00 96.19 94 VAL A C 1
ATOM 762 O O . VAL A 1 94 ? 15.778 -11.600 -26.560 1.00 96.19 94 VAL A O 1
ATOM 765 N N . ASN A 1 95 ? 18.019 -11.373 -26.507 1.00 95.44 95 ASN A N 1
ATOM 766 C CA . ASN A 1 95 ? 18.183 -11.765 -25.110 1.00 95.44 95 ASN A CA 1
ATOM 767 C C . ASN A 1 95 ? 17.395 -10.843 -24.171 1.00 95.44 95 ASN A C 1
ATOM 769 O O . ASN A 1 95 ? 16.694 -11.328 -23.284 1.00 95.44 95 ASN A O 1
ATOM 773 N N . TYR A 1 96 ? 17.460 -9.523 -24.386 1.00 95.00 96 TYR A N 1
ATOM 774 C CA . TYR A 1 96 ? 16.693 -8.557 -23.599 1.00 95.00 96 TYR A CA 1
ATOM 775 C C . TYR A 1 96 ? 15.183 -8.799 -23.706 1.00 95.00 96 TYR A C 1
ATOM 777 O O . TYR A 1 96 ? 14.515 -8.920 -22.681 1.00 95.00 96 TYR A O 1
ATOM 785 N N . PHE A 1 97 ? 14.635 -8.909 -24.920 1.00 95.19 97 PHE A N 1
ATOM 786 C CA . PHE A 1 97 ? 13.194 -9.090 -25.104 1.00 95.19 97 PHE A CA 1
ATOM 787 C C . PHE A 1 97 ? 12.701 -10.446 -24.606 1.00 95.19 97 PHE A C 1
ATOM 789 O O . PHE A 1 97 ? 11.630 -10.510 -24.010 1.00 95.19 97 PHE A O 1
ATOM 796 N N . GLN A 1 98 ? 13.469 -11.521 -24.794 1.00 95.00 98 GLN A N 1
ATOM 797 C CA . GLN A 1 98 ? 13.129 -12.836 -24.245 1.00 95.00 98 GLN A CA 1
ATOM 798 C C . GLN A 1 98 ? 13.102 -12.813 -22.716 1.00 95.00 98 GLN A C 1
ATOM 800 O O . GLN A 1 98 ? 12.129 -13.265 -22.110 1.00 95.00 98 GLN A O 1
ATOM 805 N N . MET A 1 99 ? 14.131 -12.232 -22.095 1.00 94.50 99 MET A N 1
ATOM 806 C CA . MET A 1 99 ? 14.195 -12.053 -20.647 1.00 94.50 99 MET A CA 1
ATOM 807 C C . MET A 1 99 ? 13.019 -11.202 -20.150 1.00 94.50 99 MET A C 1
ATOM 809 O O . MET A 1 99 ? 12.330 -11.600 -19.211 1.00 94.50 99 MET A O 1
ATOM 813 N N . ALA A 1 100 ? 12.754 -10.058 -20.785 1.00 91.81 100 ALA A N 1
ATOM 814 C CA . ALA A 1 100 ? 11.666 -9.165 -20.402 1.00 91.81 100 ALA A CA 1
ATOM 815 C C . ALA A 1 100 ? 10.294 -9.839 -20.541 1.00 91.81 100 ALA A C 1
ATOM 817 O O . ALA A 1 100 ? 9.473 -9.740 -19.635 1.00 91.81 100 ALA A O 1
ATOM 818 N N . LEU A 1 101 ? 10.059 -10.591 -21.621 1.00 92.38 101 LEU A N 1
ATOM 819 C CA . LEU A 1 101 ? 8.827 -11.357 -21.824 1.00 92.38 101 LEU A CA 1
ATOM 820 C C . LEU A 1 101 ? 8.629 -12.438 -20.762 1.00 92.38 101 LEU A C 1
ATOM 822 O O . LEU A 1 101 ? 7.524 -12.566 -20.240 1.00 92.38 101 LEU A O 1
ATOM 826 N N . HIS A 1 102 ? 9.674 -13.199 -20.434 1.00 90.69 102 HIS A N 1
ATOM 827 C CA . HIS A 1 102 ? 9.610 -14.216 -19.385 1.00 90.69 102 HIS A CA 1
ATOM 828 C C . HIS A 1 102 ? 9.240 -13.589 -18.034 1.00 90.69 102 HIS A C 1
ATOM 830 O O . HIS A 1 102 ? 8.263 -13.996 -17.411 1.00 90.69 102 HIS A O 1
ATOM 836 N N . ASN A 1 103 ? 9.932 -12.516 -17.643 1.00 86.88 103 ASN A N 1
ATOM 837 C CA . ASN A 1 103 ? 9.648 -11.779 -16.409 1.00 86.88 103 ASN A CA 1
ATOM 838 C C . ASN A 1 103 ? 8.221 -11.202 -16.386 1.00 86.88 103 ASN A C 1
ATOM 840 O O . ASN A 1 103 ? 7.503 -11.330 -15.396 1.00 86.88 103 ASN A O 1
ATOM 844 N N . MET A 1 104 ? 7.775 -10.602 -17.494 1.00 83.38 104 MET A N 1
ATOM 845 C CA . MET A 1 104 ? 6.443 -10.004 -17.597 1.00 83.38 104 MET A CA 1
ATOM 846 C C . MET A 1 104 ? 5.317 -11.041 -17.632 1.00 83.38 104 MET A C 1
ATOM 848 O O . MET A 1 104 ? 4.202 -10.702 -17.247 1.00 83.38 104 MET A O 1
ATOM 852 N N . ARG A 1 105 ? 5.555 -12.278 -18.089 1.00 84.94 105 ARG A N 1
ATOM 853 C CA . ARG A 1 105 ? 4.529 -13.335 -18.125 1.00 84.94 105 ARG A CA 1
ATOM 854 C C . ARG A 1 105 ? 4.506 -14.197 -16.874 1.00 84.94 105 ARG A C 1
ATOM 856 O O . ARG A 1 105 ? 3.433 -14.404 -16.318 1.00 84.94 105 ARG A O 1
ATOM 863 N N . GLU A 1 106 ? 5.657 -14.722 -16.481 1.00 77.44 106 GLU A N 1
ATOM 864 C CA . GLU A 1 106 ? 5.750 -15.753 -15.449 1.00 77.44 106 GLU A CA 1
ATOM 865 C C . GLU A 1 106 ? 5.876 -15.122 -14.065 1.00 77.44 106 GLU A C 1
ATOM 867 O O . GLU A 1 106 ? 5.031 -15.358 -13.203 1.00 77.44 106 GLU A O 1
ATOM 872 N N . GLU A 1 107 ? 6.865 -14.246 -13.872 1.00 70.12 107 GLU A N 1
ATOM 873 C CA . GLU A 1 107 ? 7.116 -13.623 -12.567 1.00 70.12 107 GLU A CA 1
ATOM 874 C C . GLU A 1 107 ? 6.015 -12.609 -12.217 1.00 70.12 107 GLU A C 1
ATOM 876 O O . GLU A 1 107 ? 5.470 -12.641 -11.117 1.00 70.12 107 GLU A O 1
ATOM 881 N N . TYR A 1 108 ? 5.579 -11.787 -13.179 1.00 70.31 108 TYR A N 1
ATOM 882 C CA . TYR A 1 108 ? 4.427 -10.897 -12.983 1.00 70.31 108 TYR A CA 1
ATOM 883 C C . TYR A 1 108 ? 3.080 -11.629 -12.903 1.00 70.31 108 TYR A C 1
ATOM 885 O O . TYR A 1 108 ? 2.163 -11.122 -12.263 1.00 70.31 108 TYR A O 1
ATOM 893 N N . GLY A 1 109 ? 2.946 -12.813 -13.508 1.00 69.38 109 GLY A N 1
ATOM 894 C CA . GLY A 1 109 ? 1.758 -13.655 -13.339 1.00 69.38 109 GLY A CA 1
ATOM 895 C C . GLY A 1 109 ? 1.596 -14.114 -11.888 1.00 69.38 109 GLY A C 1
ATOM 896 O O . GLY A 1 109 ? 0.533 -13.937 -11.307 1.00 69.38 109 GLY A O 1
ATOM 897 N N . GLN A 1 110 ? 2.682 -14.589 -11.272 1.00 71.50 110 GLN A N 1
ATOM 898 C CA . GLN A 1 110 ? 2.704 -14.976 -9.854 1.00 71.50 110 GLN A CA 1
ATOM 899 C C . GLN A 1 110 ? 2.485 -13.781 -8.910 1.00 71.50 110 GLN A C 1
ATOM 901 O O . GLN A 1 110 ? 1.878 -13.918 -7.851 1.00 71.50 110 GLN A O 1
ATOM 906 N N . ILE A 1 111 ? 2.952 -12.589 -9.294 1.00 74.31 111 ILE A N 1
ATOM 907 C CA . ILE A 1 111 ? 2.715 -11.343 -8.548 1.00 74.31 111 ILE A CA 1
ATOM 908 C C . ILE A 1 111 ? 1.223 -10.974 -8.512 1.00 74.31 111 ILE A C 1
ATOM 910 O O . ILE A 1 111 ? 0.764 -10.443 -7.502 1.00 74.31 111 ILE A O 1
ATOM 914 N N . ILE A 1 112 ? 0.457 -11.258 -9.571 1.00 69.69 112 ILE A N 1
ATOM 915 C CA . ILE A 1 112 ? -0.994 -11.000 -9.597 1.00 69.69 112 ILE A CA 1
ATOM 916 C C . ILE A 1 112 ? -1.713 -11.868 -8.560 1.00 69.69 112 ILE A C 1
ATOM 918 O O . ILE A 1 112 ? -2.554 -11.351 -7.828 1.00 69.69 112 ILE A O 1
ATOM 922 N N . ASP A 1 113 ? -1.330 -13.140 -8.431 1.00 73.81 113 ASP A N 1
ATOM 923 C CA . ASP A 1 113 ? -1.897 -14.031 -7.411 1.00 73.81 113 ASP A CA 1
ATOM 924 C C . ASP A 1 113 ? -1.601 -13.508 -5.993 1.00 73.81 113 ASP A C 1
ATOM 926 O O . ASP A 1 113 ? -2.459 -13.533 -5.109 1.00 73.81 113 ASP A O 1
ATOM 930 N N . LEU A 1 114 ? -0.397 -12.962 -5.776 1.00 76.94 114 LEU A N 1
ATOM 931 C CA . LEU A 1 114 ? -0.034 -12.324 -4.508 1.00 76.94 114 LEU A CA 1
ATOM 932 C C . LEU A 1 114 ? -0.830 -11.039 -4.249 1.00 76.94 114 LEU A C 1
ATOM 934 O O . LEU A 1 114 ? -1.140 -10.752 -3.096 1.00 76.94 114 LEU A O 1
ATOM 938 N N . GLN A 1 115 ? -1.188 -10.279 -5.287 1.00 77.38 115 GLN A N 1
ATOM 939 C CA . GLN A 1 115 ? -1.926 -9.022 -5.144 1.00 77.38 115 GLN A CA 1
ATOM 940 C C . GLN A 1 115 ? -3.291 -9.221 -4.466 1.00 77.38 115 GLN A C 1
ATOM 942 O O . GLN A 1 115 ? -3.696 -8.379 -3.666 1.00 77.38 115 GLN A O 1
ATOM 947 N N . GLU A 1 116 ? -3.989 -10.328 -4.744 1.00 78.00 116 GLU A N 1
ATOM 948 C CA . GLU A 1 116 ? -5.312 -10.609 -4.163 1.00 78.00 116 GLU A CA 1
ATOM 949 C C . GLU A 1 116 ? -5.273 -10.787 -2.639 1.00 78.00 116 GLU A C 1
ATOM 951 O O . GLU A 1 116 ? -6.238 -10.469 -1.939 1.00 78.00 116 GLU A O 1
ATOM 956 N N . VAL A 1 117 ? -4.151 -11.283 -2.116 1.00 83.00 117 VAL A N 1
ATOM 957 C CA . VAL A 1 117 ? -3.962 -11.551 -0.684 1.00 83.00 117 VAL A CA 1
ATOM 958 C C . VAL A 1 117 ? -3.037 -10.545 -0.003 1.00 83.00 117 VAL A C 1
ATOM 960 O O . VAL A 1 117 ? -2.981 -10.516 1.225 1.00 83.00 117 VAL A O 1
ATOM 963 N N . ALA A 1 118 ? -2.352 -9.691 -0.766 1.00 87.12 118 ALA A N 1
ATOM 964 C CA . ALA A 1 118 ? -1.385 -8.722 -0.259 1.00 87.12 118 ALA A CA 1
ATOM 965 C C . ALA A 1 118 ? -1.990 -7.819 0.824 1.00 87.12 118 ALA A C 1
ATOM 967 O O . ALA A 1 118 ? -1.355 -7.543 1.834 1.00 87.12 118 ALA A O 1
ATOM 968 N N . GLU A 1 119 ? -3.247 -7.398 0.666 1.00 86.50 119 GLU A N 1
ATOM 969 C CA . GLU A 1 119 ? -3.908 -6.501 1.622 1.00 86.50 119 GLU A CA 1
ATOM 970 C C . GLU A 1 119 ? -4.321 -7.179 2.948 1.00 86.50 119 GLU A C 1
ATOM 972 O O . GLU A 1 119 ? -4.807 -6.508 3.865 1.00 86.50 119 GLU A O 1
ATOM 977 N N . GLN A 1 120 ? -4.161 -8.504 3.066 1.00 87.06 120 GLN A N 1
ATOM 978 C CA . GLN A 1 120 ? -4.585 -9.271 4.242 1.00 87.06 120 GLN A CA 1
ATOM 979 C C . GLN A 1 120 ? -3.589 -9.189 5.402 1.00 87.06 120 GLN A C 1
ATOM 981 O O . GLN A 1 120 ? -3.994 -9.297 6.561 1.00 87.06 120 GLN A O 1
ATOM 986 N N . SER A 1 121 ? -2.298 -9.006 5.118 1.00 92.75 121 SER A N 1
ATOM 987 C CA . SER A 1 121 ? -1.260 -8.881 6.140 1.00 92.75 121 SER A CA 1
ATOM 988 C C . SER A 1 121 ? -0.099 -8.017 5.659 1.00 92.75 121 SER A C 1
ATOM 990 O O . SER A 1 121 ? 0.143 -7.887 4.461 1.00 92.75 121 SER A O 1
ATOM 992 N N . TYR A 1 122 ? 0.644 -7.441 6.607 1.00 92.81 122 TYR A N 1
ATOM 993 C CA . TYR A 1 122 ? 1.872 -6.709 6.292 1.00 92.81 122 TYR A CA 1
ATOM 994 C C . TYR A 1 122 ? 2.866 -7.588 5.521 1.00 92.81 122 TYR A C 1
ATOM 996 O O . TYR A 1 122 ? 3.345 -7.176 4.471 1.00 92.81 122 TYR A O 1
ATOM 1004 N N . ASP A 1 123 ? 3.101 -8.817 5.987 1.00 91.56 123 ASP A N 1
ATOM 1005 C CA . ASP A 1 123 ? 4.056 -9.742 5.367 1.00 91.56 123 ASP A CA 1
ATOM 1006 C C . ASP A 1 123 ? 3.667 -10.093 3.924 1.00 91.56 123 ASP A C 1
ATOM 1008 O O . ASP A 1 123 ? 4.530 -10.179 3.051 1.00 91.56 123 ASP A O 1
ATOM 1012 N N . ALA A 1 124 ? 2.369 -10.269 3.648 1.00 89.94 124 ALA A N 1
ATOM 1013 C CA . ALA A 1 124 ? 1.887 -10.538 2.296 1.00 89.94 124 ALA A CA 1
ATOM 1014 C C . ALA A 1 124 ? 2.111 -9.332 1.373 1.00 89.94 124 ALA A C 1
ATOM 1016 O O . ALA A 1 124 ? 2.572 -9.502 0.243 1.00 89.94 124 ALA A O 1
ATOM 1017 N N . MET A 1 125 ? 1.839 -8.115 1.857 1.00 91.75 125 MET A N 1
ATOM 1018 C CA . MET A 1 125 ? 2.106 -6.886 1.107 1.00 91.75 125 MET A CA 1
ATOM 1019 C C . MET A 1 125 ? 3.598 -6.673 0.862 1.00 91.75 125 MET A C 1
ATOM 1021 O O . MET A 1 125 ? 4.005 -6.351 -0.253 1.00 91.75 125 MET A O 1
ATOM 1025 N N . GLU A 1 126 ? 4.428 -6.872 1.881 1.00 90.44 126 GLU A N 1
ATOM 1026 C CA . GLU A 1 126 ? 5.875 -6.741 1.763 1.00 90.44 126 GLU A CA 1
ATOM 1027 C C . GLU A 1 126 ? 6.434 -7.763 0.765 1.00 90.44 126 GLU A C 1
ATOM 1029 O O . GLU A 1 126 ? 7.178 -7.385 -0.139 1.00 90.44 126 GLU A O 1
ATOM 1034 N N . ALA A 1 127 ? 6.006 -9.028 0.840 1.00 88.94 127 ALA A N 1
ATOM 1035 C CA . ALA A 1 127 ? 6.389 -10.061 -0.120 1.00 88.94 127 ALA A CA 1
ATOM 1036 C C . ALA A 1 127 ? 5.954 -9.716 -1.555 1.00 88.94 127 ALA A C 1
ATOM 1038 O O . ALA A 1 127 ? 6.732 -9.890 -2.495 1.00 88.94 127 ALA A O 1
ATOM 1039 N N . TYR A 1 128 ? 4.739 -9.187 -1.725 1.00 87.94 128 TYR A N 1
ATOM 1040 C CA . TYR A 1 128 ? 4.232 -8.714 -3.012 1.00 87.94 128 TYR A CA 1
ATOM 1041 C C . TYR A 1 128 ? 5.096 -7.579 -3.590 1.00 87.94 128 TYR A C 1
ATOM 1043 O O . TYR A 1 128 ? 5.523 -7.655 -4.745 1.00 87.94 128 TYR A O 1
ATOM 1051 N N . LEU A 1 129 ? 5.417 -6.553 -2.795 1.00 89.25 129 LEU A N 1
ATOM 1052 C CA . LEU A 1 129 ? 6.256 -5.435 -3.241 1.00 89.25 129 LEU A CA 1
ATOM 1053 C C . LEU A 1 129 ? 7.703 -5.875 -3.509 1.00 89.25 129 LEU A C 1
ATOM 1055 O O . LEU A 1 129 ? 8.281 -5.474 -4.515 1.00 89.25 129 LEU A O 1
ATOM 1059 N N . MET A 1 130 ? 8.266 -6.766 -2.689 1.00 88.25 130 MET A N 1
ATOM 1060 C CA . MET A 1 130 ? 9.595 -7.347 -2.919 1.00 88.25 130 MET A CA 1
ATOM 1061 C C . MET A 1 130 ? 9.659 -8.178 -4.206 1.00 88.25 130 MET A C 1
ATOM 1063 O O . MET A 1 130 ? 10.681 -8.174 -4.898 1.00 88.25 130 MET A O 1
ATOM 1067 N N . ALA A 1 131 ? 8.592 -8.910 -4.536 1.00 87.00 131 ALA A N 1
ATOM 1068 C CA . ALA A 1 131 ? 8.515 -9.656 -5.786 1.00 87.00 131 ALA A CA 1
ATOM 1069 C C . ALA A 1 131 ? 8.521 -8.705 -6.992 1.00 87.00 131 ALA A C 1
ATOM 1071 O O . ALA A 1 131 ? 9.281 -8.933 -7.933 1.00 87.00 131 ALA A O 1
ATOM 1072 N N . LYS A 1 132 ? 7.762 -7.602 -6.930 1.00 85.31 132 LYS A N 1
ATOM 1073 C CA . LYS A 1 132 ? 7.790 -6.550 -7.959 1.00 85.31 132 LYS A CA 1
ATOM 1074 C C . LYS A 1 132 ? 9.176 -5.930 -8.117 1.00 85.31 132 LYS A C 1
ATOM 1076 O O . LYS A 1 132 ? 9.699 -5.920 -9.226 1.00 85.31 132 LYS A O 1
ATOM 1081 N N . ASP A 1 133 ? 9.807 -5.530 -7.014 1.00 86.50 133 ASP A N 1
ATOM 1082 C CA . ASP A 1 133 ? 11.153 -4.944 -7.024 1.00 86.50 133 ASP A CA 1
ATOM 1083 C C . ASP A 1 133 ? 12.183 -5.872 -7.678 1.00 86.50 133 ASP A C 1
ATOM 1085 O O . ASP A 1 133 ? 13.075 -5.429 -8.404 1.00 86.50 133 ASP A O 1
ATOM 1089 N N . ARG A 1 134 ? 12.070 -7.185 -7.439 1.00 86.38 134 ARG A N 1
ATOM 1090 C CA . ARG A 1 134 ? 12.954 -8.177 -8.058 1.00 86.38 134 ARG A CA 1
ATOM 1091 C C . ARG A 1 134 ? 12.800 -8.196 -9.573 1.00 86.38 134 ARG A C 1
ATOM 1093 O O . ARG A 1 134 ? 13.811 -8.284 -10.272 1.00 86.38 134 ARG A O 1
ATOM 1100 N N . VAL A 1 135 ? 11.567 -8.147 -10.069 1.00 86.56 135 VAL A N 1
ATOM 1101 C CA . VAL A 1 135 ? 11.317 -8.123 -11.510 1.00 86.56 135 VAL A CA 1
ATOM 1102 C C . VAL A 1 135 ? 11.816 -6.816 -12.117 1.00 86.56 135 VAL A C 1
ATOM 1104 O O . VAL A 1 135 ? 12.540 -6.846 -13.112 1.00 86.56 135 VAL A O 1
ATOM 1107 N N . ASP A 1 136 ? 11.500 -5.683 -11.495 1.00 84.75 136 ASP A N 1
ATOM 1108 C CA . ASP A 1 136 ? 11.897 -4.365 -11.989 1.00 84.75 136 ASP A CA 1
ATOM 1109 C C . ASP A 1 136 ? 13.429 -4.239 -12.051 1.00 84.75 136 ASP A C 1
ATOM 1111 O O . ASP A 1 136 ? 13.979 -3.824 -13.073 1.00 84.75 136 ASP A O 1
ATOM 1115 N N . LYS A 1 137 ? 14.139 -4.743 -11.033 1.00 87.62 137 LYS A N 1
ATOM 1116 C CA . LYS A 1 137 ? 15.606 -4.806 -11.026 1.00 87.62 137 LYS A CA 1
ATOM 1117 C C . LYS A 1 137 ? 16.172 -5.666 -12.161 1.00 87.62 137 LYS A C 1
ATOM 1119 O O . LYS A 1 137 ? 17.135 -5.266 -12.811 1.00 87.62 137 LYS A O 1
ATOM 1124 N N . LYS A 1 138 ? 15.585 -6.836 -12.440 1.00 89.44 138 LYS A N 1
ATOM 1125 C CA . LYS A 1 138 ? 16.013 -7.681 -13.574 1.00 89.44 138 LYS A CA 1
ATOM 1126 C C . LYS A 1 138 ? 15.813 -6.971 -14.913 1.00 89.44 138 LYS A C 1
ATOM 1128 O O . LYS A 1 138 ? 16.669 -7.060 -15.794 1.00 89.44 138 LYS A O 1
ATOM 1133 N N . LEU A 1 139 ? 14.696 -6.259 -15.074 1.00 87.94 139 LEU A N 1
ATOM 1134 C CA . LEU A 1 139 ? 14.420 -5.467 -16.274 1.00 87.94 139 LEU A CA 1
ATOM 1135 C C . LEU A 1 139 ? 15.434 -4.323 -16.439 1.00 87.94 139 LEU A C 1
ATOM 1137 O O . LEU A 1 139 ? 15.920 -4.103 -17.551 1.00 87.94 139 LEU A O 1
ATOM 1141 N N . GLU A 1 140 ? 15.804 -3.645 -15.350 1.00 86.94 140 GLU A N 1
ATOM 1142 C CA . GLU A 1 140 ? 16.826 -2.591 -15.335 1.00 86.94 140 GLU A CA 1
ATOM 1143 C C . GLU A 1 140 ? 18.227 -3.125 -15.683 1.00 86.94 140 GLU A C 1
ATOM 1145 O O . GLU A 1 140 ? 18.936 -2.545 -16.514 1.00 86.94 140 GLU A O 1
ATOM 1150 N N . GLU A 1 141 ? 18.625 -4.263 -15.109 1.00 89.50 141 GLU A N 1
ATOM 1151 C CA . GLU A 1 141 ? 19.892 -4.933 -15.426 1.00 89.50 141 GLU A CA 1
ATOM 1152 C C . GLU A 1 141 ? 19.945 -5.339 -16.908 1.00 89.50 141 GLU A C 1
ATOM 1154 O O . GLU A 1 141 ? 20.929 -5.065 -17.605 1.00 89.50 141 GLU A O 1
ATOM 1159 N N . GLY A 1 142 ? 18.859 -5.919 -17.429 1.00 90.75 142 GLY A N 1
ATOM 1160 C CA . GLY A 1 142 ? 18.722 -6.242 -18.849 1.00 90.75 142 GLY A CA 1
ATOM 1161 C C . GLY A 1 142 ? 18.838 -5.006 -19.747 1.00 90.75 142 GLY A C 1
ATOM 1162 O O . GLY A 1 142 ? 19.568 -5.027 -20.740 1.00 90.75 142 GLY A O 1
ATOM 1163 N N . GLN A 1 143 ? 18.177 -3.906 -19.379 1.00 87.81 143 GLN A N 1
ATOM 1164 C CA . GLN A 1 143 ? 18.236 -2.638 -20.110 1.00 87.81 143 GLN A CA 1
ATOM 1165 C C . GLN A 1 143 ? 19.640 -2.017 -20.080 1.00 87.81 143 GLN A C 1
ATOM 1167 O O . GLN A 1 143 ? 20.094 -1.449 -21.079 1.00 87.81 143 GLN A O 1
ATOM 1172 N N . THR A 1 144 ? 20.356 -2.149 -18.963 1.00 89.31 144 THR A N 1
ATOM 1173 C CA . THR A 1 144 ? 21.743 -1.689 -18.818 1.00 89.31 144 THR A CA 1
ATOM 1174 C C . THR A 1 144 ? 22.675 -2.470 -19.742 1.00 89.31 144 THR A C 1
ATOM 1176 O O . THR A 1 144 ? 23.486 -1.875 -20.461 1.00 89.31 144 THR A O 1
ATOM 1179 N N . ASN A 1 145 ? 22.519 -3.795 -19.790 1.00 91.12 145 ASN A N 1
ATOM 1180 C CA . ASN A 1 145 ? 23.282 -4.664 -20.687 1.00 91.12 145 ASN A CA 1
ATOM 1181 C C . ASN A 1 145 ? 22.998 -4.352 -22.162 1.00 91.12 145 ASN A C 1
ATOM 1183 O O . ASN A 1 145 ? 23.932 -4.243 -22.960 1.00 91.12 145 ASN A O 1
ATOM 1187 N N . LEU A 1 146 ? 21.733 -4.120 -22.516 1.00 91.38 146 LEU A N 1
ATOM 1188 C CA . LEU A 1 146 ? 21.348 -3.707 -23.864 1.00 91.38 146 LEU A CA 1
ATOM 1189 C C . LEU A 1 146 ? 21.970 -2.353 -24.244 1.00 91.38 146 LEU A C 1
ATOM 1191 O O . LEU A 1 146 ? 22.585 -2.226 -25.303 1.00 91.38 146 LEU A O 1
ATOM 1195 N N . SER A 1 147 ? 21.898 -1.367 -23.347 1.00 89.31 147 SER A N 1
ATOM 1196 C CA . SER A 1 147 ? 22.511 -0.040 -23.533 1.00 89.31 147 SER A CA 1
ATOM 1197 C C . SER A 1 147 ? 24.029 -0.119 -23.730 1.00 89.31 147 SER A C 1
ATOM 1199 O O . SER A 1 147 ? 24.623 0.646 -24.492 1.00 89.31 147 SER A O 1
ATOM 1201 N N . LYS A 1 148 ? 24.694 -1.057 -23.047 1.00 91.44 148 LYS A N 1
ATOM 1202 C CA . LYS A 1 148 ? 26.121 -1.332 -23.245 1.00 91.44 148 LYS A CA 1
ATOM 1203 C C . LYS A 1 148 ? 26.389 -1.903 -24.642 1.00 91.44 148 LYS A C 1
ATOM 1205 O O . LYS A 1 148 ? 27.238 -1.360 -25.343 1.00 91.44 148 LYS A O 1
ATOM 1210 N N . ALA A 1 149 ? 25.633 -2.912 -25.072 1.00 93.44 149 ALA A N 1
ATOM 1211 C CA . ALA A 1 149 ? 25.786 -3.513 -26.399 1.00 93.44 149 ALA A CA 1
ATOM 1212 C C . ALA A 1 149 ? 25.543 -2.506 -27.539 1.00 93.44 149 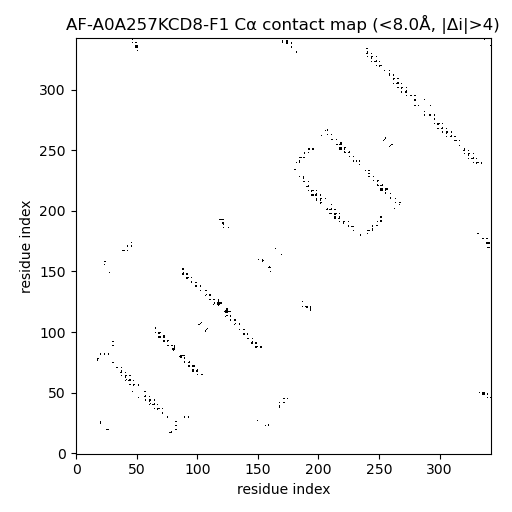ALA A C 1
ATOM 1214 O O . ALA A 1 149 ? 26.275 -2.505 -28.529 1.00 93.44 149 ALA A O 1
ATOM 1215 N N . GLN A 1 150 ? 24.570 -1.600 -27.382 1.00 90.94 150 GLN A N 1
ATOM 1216 C CA . GLN A 1 150 ? 24.339 -0.488 -28.312 1.00 90.94 150 GLN A CA 1
ATOM 1217 C C . GLN A 1 150 ? 25.571 0.416 -28.447 1.00 90.94 150 GLN A C 1
ATOM 1219 O O . GLN A 1 150 ? 25.986 0.727 -29.564 1.00 90.94 150 GLN A O 1
ATOM 1224 N N . ARG A 1 151 ? 26.180 0.817 -27.321 1.00 91.38 151 ARG A N 1
ATOM 1225 C CA . ARG A 1 151 ? 27.394 1.652 -27.312 1.00 91.38 151 ARG A CA 1
ATOM 1226 C C . ARG A 1 151 ? 28.587 0.945 -27.944 1.00 91.38 151 ARG A C 1
ATOM 1228 O O . ARG A 1 151 ? 29.323 1.558 -28.711 1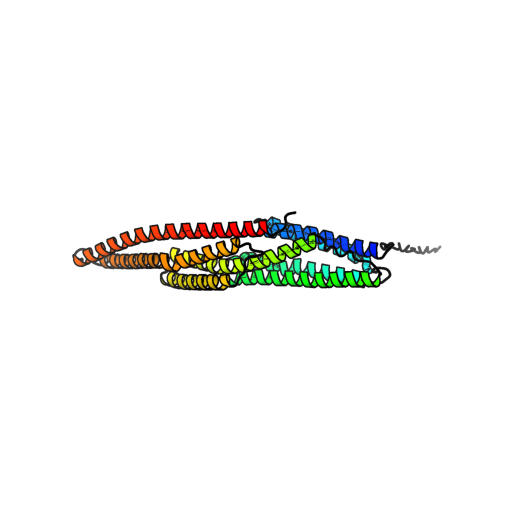.00 91.38 151 ARG A O 1
ATOM 1235 N N . GLU A 1 152 ? 28.761 -0.340 -27.661 1.00 93.44 152 GLU A N 1
ATOM 1236 C CA . GLU A 1 152 ? 29.834 -1.144 -28.248 1.00 93.44 152 GLU A CA 1
ATOM 1237 C C . GLU A 1 152 ? 29.667 -1.311 -29.762 1.00 93.44 152 GLU A C 1
ATOM 1239 O O . GLU A 1 152 ? 30.637 -1.158 -30.503 1.00 93.44 152 GLU A O 1
ATOM 1244 N N . PHE A 1 153 ? 28.447 -1.578 -30.236 1.00 93.88 153 PHE A N 1
ATOM 1245 C CA . PHE A 1 153 ? 28.157 -1.642 -31.668 1.00 93.88 153 PHE A CA 1
ATOM 1246 C C . PHE A 1 153 ? 28.426 -0.297 -32.349 1.00 93.88 153 PHE A C 1
ATOM 1248 O O . PHE A 1 153 ? 29.114 -0.255 -33.367 1.00 93.88 153 PHE A O 1
ATOM 1255 N N . ALA A 1 154 ? 27.951 0.804 -31.759 1.00 92.00 154 ALA A N 1
ATOM 1256 C CA . ALA A 1 154 ? 28.195 2.145 -32.275 1.00 92.00 154 ALA A CA 1
ATOM 1257 C C . ALA A 1 154 ? 29.694 2.453 -32.387 1.00 92.00 154 ALA A C 1
ATOM 1259 O O . ALA A 1 154 ? 30.149 2.902 -33.436 1.00 92.00 154 ALA A O 1
ATOM 1260 N N . ALA A 1 155 ? 30.476 2.129 -31.353 1.00 92.44 155 ALA A N 1
ATOM 1261 C CA . ALA A 1 155 ? 31.924 2.309 -31.365 1.00 92.44 155 ALA A CA 1
ATOM 1262 C C . ALA A 1 155 ? 32.607 1.483 -32.470 1.00 92.44 155 ALA A C 1
ATOM 1264 O O . ALA A 1 155 ? 33.434 2.022 -33.206 1.00 92.44 155 ALA A O 1
ATOM 1265 N N . ARG A 1 156 ? 32.239 0.200 -32.631 1.00 93.38 156 ARG A N 1
ATOM 1266 C CA . ARG A 1 156 ? 32.791 -0.676 -33.686 1.00 93.38 156 ARG A CA 1
ATOM 1267 C C . ARG A 1 156 ? 32.445 -0.207 -35.097 1.00 93.38 156 ARG A C 1
ATOM 1269 O O . ARG A 1 156 ? 33.244 -0.391 -36.005 1.00 93.38 156 ARG A O 1
ATOM 1276 N N . GLN A 1 157 ? 31.265 0.380 -35.276 1.00 93.00 157 GLN A N 1
ATOM 1277 C CA . GLN A 1 157 ? 30.763 0.852 -36.568 1.00 93.00 157 GLN A CA 1
ATOM 1278 C C . GLN A 1 157 ? 31.033 2.347 -36.811 1.00 93.00 157 GLN A C 1
ATOM 1280 O O . GLN A 1 157 ? 30.498 2.917 -37.761 1.00 93.00 157 GLN A O 1
ATOM 1285 N N . HIS A 1 158 ? 31.843 2.988 -35.959 1.00 92.62 158 HIS A N 1
ATOM 1286 C CA . HIS A 1 158 ? 32.177 4.416 -36.025 1.00 92.62 158 HIS A CA 1
ATOM 1287 C C . HIS A 1 158 ? 30.949 5.347 -36.060 1.00 92.62 158 HIS A C 1
ATOM 1289 O O . HIS A 1 158 ? 30.958 6.395 -36.705 1.00 92.62 158 HIS A O 1
ATOM 1295 N N . ILE A 1 159 ? 29.882 4.966 -35.357 1.00 90.31 159 ILE A N 1
ATOM 1296 C CA . ILE A 1 159 ? 28.668 5.765 -35.199 1.00 90.31 159 ILE A CA 1
ATOM 1297 C C . ILE A 1 159 ? 28.868 6.742 -34.038 1.00 90.31 159 ILE A C 1
ATOM 1299 O O . ILE A 1 159 ? 29.117 6.335 -32.903 1.00 90.31 159 ILE A O 1
ATOM 1303 N N . THR A 1 160 ? 28.685 8.034 -34.300 1.00 85.69 160 THR A N 1
ATOM 1304 C CA . THR A 1 160 ? 28.606 9.049 -33.245 1.00 85.69 160 THR A CA 1
ATOM 1305 C C . THR A 1 160 ? 27.230 8.999 -32.593 1.00 85.69 160 THR A C 1
ATOM 1307 O O . THR A 1 160 ? 26.227 9.339 -33.219 1.00 85.69 160 THR A O 1
ATOM 1310 N N . LEU A 1 161 ? 27.178 8.597 -31.325 1.00 79.94 161 LEU A N 1
ATOM 1311 C CA . LEU A 1 161 ? 25.961 8.691 -30.526 1.00 79.94 161 LEU A CA 1
ATOM 1312 C C . LEU A 1 161 ? 25.780 10.133 -30.055 1.00 79.94 161 LEU A C 1
ATOM 1314 O O . LEU A 1 161 ? 26.641 10.683 -29.373 1.00 79.94 161 LEU A O 1
ATOM 1318 N N . THR A 1 162 ? 24.654 10.750 -30.395 1.00 70.81 162 THR A N 1
ATOM 1319 C CA . THR A 1 162 ? 24.242 11.994 -29.748 1.00 70.81 162 THR A CA 1
ATOM 1320 C C . THR A 1 162 ? 23.666 11.635 -28.381 1.00 70.81 162 THR A C 1
ATOM 1322 O O . THR A 1 162 ? 22.590 11.041 -28.308 1.00 70.81 162 THR A O 1
ATOM 1325 N N . GLU A 1 163 ? 24.390 11.946 -27.301 1.00 53.16 163 GLU A N 1
ATOM 1326 C CA . GLU A 1 163 ? 23.920 11.774 -25.921 1.00 53.16 163 GLU A CA 1
ATOM 1327 C C . GLU A 1 163 ? 22.791 12.766 -25.609 1.00 53.16 163 GLU A C 1
ATOM 1329 O O . GLU A 1 163 ? 22.954 13.766 -24.919 1.00 53.16 163 GLU A O 1
ATOM 1334 N N . SER A 1 164 ? 21.604 12.486 -26.125 1.00 48.81 164 SER A N 1
ATOM 1335 C CA . SER A 1 164 ? 20.365 12.923 -25.506 1.00 48.81 164 SER A CA 1
ATOM 1336 C C . SER A 1 164 ? 19.686 11.651 -25.035 1.00 48.81 164 SER A C 1
ATOM 1338 O O . SER A 1 164 ? 19.163 10.894 -25.857 1.00 48.81 164 SER A O 1
ATOM 1340 N N . GLY A 1 165 ? 19.734 11.367 -23.730 1.00 55.72 165 GLY A N 1
ATOM 1341 C CA . GLY A 1 165 ? 18.875 10.333 -23.158 1.00 55.72 165 GLY A CA 1
ATOM 1342 C C . GLY A 1 165 ? 17.452 10.549 -23.673 1.00 55.72 165 GLY A C 1
ATOM 1343 O O . GLY A 1 165 ? 16.993 11.691 -23.756 1.00 55.72 165 GLY A O 1
ATOM 1344 N N . SER A 1 166 ? 16.779 9.484 -24.120 1.00 69.19 166 SER A N 1
ATOM 1345 C CA . SER A 1 166 ? 15.417 9.656 -24.627 1.00 69.19 166 SER A CA 1
ATOM 1346 C C . SER A 1 166 ? 14.575 10.285 -23.514 1.00 69.19 166 SER A C 1
ATOM 1348 O O . SER A 1 166 ? 14.627 9.813 -22.378 1.00 69.19 166 SER A O 1
ATOM 1350 N N . ALA A 1 167 ? 13.812 11.340 -23.817 1.00 79.62 167 ALA A N 1
ATOM 1351 C CA . ALA A 1 167 ? 12.946 11.994 -22.830 1.00 79.62 167 ALA A CA 1
ATOM 1352 C C . ALA A 1 167 ? 12.069 10.973 -22.079 1.00 79.62 167 ALA A C 1
ATOM 1354 O O . ALA A 1 167 ? 11.800 11.116 -20.894 1.00 79.62 167 ALA A O 1
ATOM 1355 N N . LEU A 1 168 ? 11.688 9.897 -22.769 1.00 81.12 168 LEU A N 1
ATOM 1356 C CA . LEU A 1 168 ? 10.963 8.762 -22.218 1.00 81.12 168 LEU A CA 1
ATOM 1357 C C . LEU A 1 168 ? 11.751 7.970 -21.163 1.00 81.12 168 LEU A C 1
ATOM 1359 O O . LEU A 1 168 ? 11.197 7.623 -20.127 1.00 81.12 168 LEU A O 1
ATOM 1363 N N . GLY A 1 169 ? 13.032 7.693 -21.412 1.00 78.38 169 GLY A N 1
ATOM 1364 C CA . GLY A 1 169 ? 13.904 7.012 -20.454 1.00 78.38 169 GLY A CA 1
ATOM 1365 C C . GLY A 1 169 ? 14.092 7.818 -19.169 1.00 78.38 169 GLY A C 1
ATOM 1366 O O . GLY A 1 169 ? 14.031 7.249 -18.083 1.00 78.38 169 GLY A O 1
ATOM 1367 N N . GLU A 1 170 ? 14.224 9.142 -19.282 1.00 83.81 170 GLU A N 1
ATOM 1368 C CA . GLU A 1 170 ? 14.293 10.022 -18.108 1.00 83.81 170 GLU A CA 1
ATOM 1369 C C . GLU A 1 170 ? 12.971 10.025 -17.327 1.00 83.81 170 GLU A C 1
ATOM 1371 O O . GLU A 1 170 ? 12.980 9.887 -16.106 1.00 83.81 170 GLU A O 1
ATOM 1376 N N . LYS A 1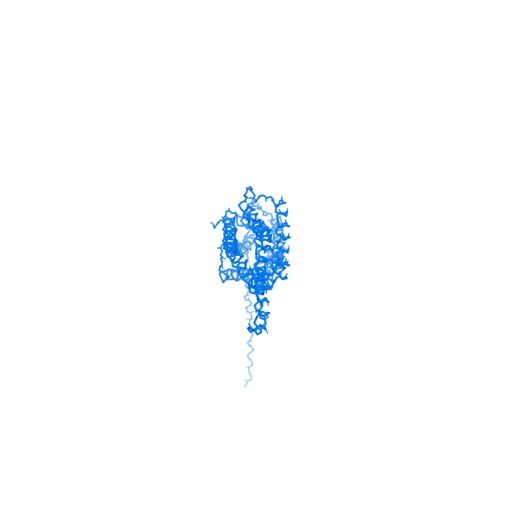 171 ? 11.823 10.086 -18.022 1.00 88.56 171 LYS A N 1
ATOM 1377 C CA . LYS A 1 171 ? 10.499 9.970 -17.385 1.00 88.56 171 LYS A CA 1
ATOM 1378 C C . LYS A 1 171 ? 10.362 8.662 -16.593 1.00 88.56 171 LYS A C 1
ATOM 1380 O O . LYS A 1 171 ? 9.935 8.695 -15.444 1.00 88.56 171 LYS A O 1
ATOM 1385 N N . ILE A 1 172 ? 10.772 7.532 -17.176 1.00 83.44 172 ILE A N 1
ATOM 1386 C CA . ILE A 1 172 ? 10.731 6.214 -16.518 1.00 83.44 172 ILE A CA 1
ATOM 1387 C C . ILE A 1 172 ? 11.617 6.191 -15.269 1.00 83.44 172 ILE A C 1
ATOM 1389 O O . ILE A 1 172 ? 11.178 5.721 -14.220 1.00 83.44 172 ILE A O 1
ATOM 1393 N N . LYS A 1 173 ? 12.839 6.728 -15.359 1.00 85.06 173 LYS A N 1
ATOM 1394 C CA . LYS A 1 173 ? 13.760 6.792 -14.221 1.00 85.06 173 LYS A CA 1
ATOM 1395 C C . LYS A 1 173 ? 13.181 7.621 -13.073 1.00 85.06 173 LYS A C 1
ATOM 1397 O O . LYS A 1 173 ? 13.164 7.152 -11.938 1.00 85.06 173 LYS A O 1
ATOM 1402 N N . ILE A 1 174 ? 12.653 8.809 -13.375 1.00 91.50 174 ILE A N 1
ATOM 1403 C CA . ILE A 1 174 ? 11.990 9.663 -12.381 1.00 91.50 174 ILE A CA 1
ATOM 1404 C C . ILE A 1 174 ? 10.834 8.904 -11.720 1.00 91.50 174 ILE A C 1
ATOM 1406 O O . ILE A 1 174 ? 10.749 8.886 -10.497 1.00 91.50 174 ILE A O 1
ATOM 1410 N N . SER A 1 175 ? 9.976 8.235 -12.496 1.00 91.19 175 SER A N 1
ATOM 1411 C CA . SER A 1 175 ? 8.873 7.446 -11.938 1.00 91.19 175 SER A CA 1
ATOM 1412 C C . SER A 1 175 ? 9.346 6.325 -11.017 1.00 91.19 175 SER A C 1
ATOM 1414 O O . SER A 1 175 ? 8.730 6.113 -9.977 1.00 91.19 175 SER A O 1
ATOM 1416 N N . SER A 1 176 ? 10.441 5.638 -11.353 1.00 89.44 176 SER A N 1
ATOM 1417 C CA . SER A 1 176 ? 11.022 4.604 -10.488 1.00 89.44 176 SER A CA 1
ATOM 1418 C C . SER A 1 176 ? 11.442 5.176 -9.131 1.00 89.44 176 SER A C 1
ATOM 1420 O O . SER A 1 176 ? 11.071 4.631 -8.095 1.00 89.44 176 SER A O 1
ATOM 1422 N N . GLU A 1 177 ? 12.142 6.316 -9.124 1.00 93.94 177 GLU A N 1
ATOM 1423 C CA . GLU A 1 177 ? 12.551 6.999 -7.886 1.00 93.94 177 GLU A CA 1
ATOM 1424 C C . GLU A 1 177 ? 11.342 7.418 -7.031 1.00 93.94 177 GLU A C 1
ATOM 1426 O O . GLU A 1 177 ? 11.383 7.334 -5.801 1.00 93.94 177 GLU A O 1
ATOM 1431 N N . VAL A 1 178 ? 10.258 7.856 -7.681 1.00 96.06 178 VAL A N 1
ATOM 1432 C CA . VAL A 1 178 ? 9.007 8.244 -7.017 1.00 96.06 178 VAL A CA 1
ATOM 1433 C C . VAL A 1 178 ? 8.322 7.037 -6.379 1.00 96.06 178 VAL A C 1
ATOM 1435 O O . VAL A 1 178 ? 7.956 7.110 -5.206 1.00 96.06 178 VAL A O 1
ATOM 1438 N N . PHE A 1 179 ? 8.184 5.920 -7.101 1.00 93.62 179 PHE A N 1
ATOM 1439 C CA . PHE A 1 179 ? 7.587 4.697 -6.555 1.00 93.62 179 PHE A CA 1
ATOM 1440 C C . PHE A 1 179 ? 8.411 4.111 -5.409 1.00 93.62 179 PHE A C 1
ATOM 1442 O O . PHE A 1 179 ? 7.846 3.683 -4.407 1.00 93.62 179 PHE A O 1
ATOM 1449 N N . ASP A 1 180 ? 9.741 4.135 -5.503 1.00 94.19 180 ASP A N 1
ATOM 1450 C CA . ASP A 1 180 ? 10.606 3.672 -4.417 1.00 94.19 180 ASP A CA 1
ATOM 1451 C C . ASP A 1 180 ? 10.445 4.498 -3.142 1.00 94.19 180 ASP A C 1
ATOM 1453 O O . ASP A 1 180 ? 10.525 3.967 -2.030 1.00 94.19 180 ASP A O 1
ATOM 1457 N N . TYR A 1 181 ? 10.244 5.806 -3.291 1.00 97.19 181 TYR A N 1
ATOM 1458 C CA . TYR A 1 181 ? 9.979 6.691 -2.170 1.00 97.19 181 TYR A CA 1
ATOM 1459 C C . TYR A 1 181 ? 8.596 6.447 -1.561 1.00 97.19 181 TYR A C 1
ATOM 1461 O O . TYR A 1 181 ? 8.474 6.270 -0.348 1.00 97.19 181 TYR A O 1
ATOM 1469 N N . GLU A 1 182 ? 7.569 6.407 -2.408 1.00 96.38 182 GLU A N 1
ATOM 1470 C CA . GLU A 1 182 ? 6.178 6.186 -2.018 1.00 96.38 182 GLU A CA 1
ATOM 1471 C C . GLU A 1 182 ? 6.015 4.850 -1.282 1.00 96.38 182 GLU A C 1
ATOM 1473 O O . GLU A 1 182 ? 5.519 4.839 -0.157 1.00 96.38 182 GLU A O 1
ATOM 1478 N N . LYS A 1 183 ? 6.565 3.759 -1.830 1.00 95.69 183 LYS A N 1
ATOM 1479 C CA . LYS A 1 183 ? 6.575 2.415 -1.232 1.00 95.69 183 LYS A CA 1
ATOM 1480 C C . LYS A 1 183 ? 7.079 2.404 0.210 1.00 95.69 183 LYS A C 1
ATOM 1482 O O . LYS A 1 183 ? 6.503 1.723 1.058 1.00 95.69 183 LYS A O 1
ATOM 1487 N N . LYS A 1 184 ? 8.152 3.147 0.513 1.00 96.31 184 LYS A N 1
ATOM 1488 C CA . LYS A 1 184 ? 8.713 3.214 1.876 1.00 96.31 184 LYS A CA 1
ATOM 1489 C C . LYS A 1 184 ? 7.703 3.799 2.856 1.00 96.31 184 LYS A C 1
ATOM 1491 O O . LYS A 1 184 ? 7.534 3.263 3.946 1.00 96.31 184 LYS A O 1
ATOM 1496 N N . LEU A 1 185 ? 7.033 4.882 2.470 1.00 98.25 185 LEU A N 1
ATOM 1497 C CA . LEU A 1 185 ? 6.022 5.536 3.303 1.00 98.25 185 LEU A CA 1
ATOM 1498 C C . LEU A 1 185 ? 4.743 4.700 3.392 1.00 98.25 185 LEU A C 1
ATOM 1500 O O . LEU A 1 185 ? 4.180 4.560 4.478 1.00 98.25 185 LEU A O 1
ATOM 1504 N N . TYR A 1 186 ? 4.344 4.076 2.283 1.00 97.38 186 TYR A N 1
ATOM 1505 C CA . TYR A 1 186 ? 3.225 3.146 2.235 1.00 97.38 186 TYR A CA 1
ATOM 1506 C C . TYR A 1 186 ? 3.405 1.977 3.194 1.00 97.38 186 TYR A C 1
ATOM 1508 O O . TYR A 1 186 ? 2.498 1.710 3.970 1.00 97.38 186 TYR A O 1
ATOM 1516 N N . LEU A 1 187 ? 4.567 1.317 3.220 1.00 96.94 187 LEU A N 1
ATOM 1517 C CA . LEU A 1 187 ? 4.798 0.192 4.131 1.00 96.94 187 LEU A CA 1
ATOM 1518 C C . LEU A 1 187 ? 4.712 0.603 5.609 1.00 96.94 187 LEU A C 1
ATOM 1520 O O . LEU A 1 187 ? 4.127 -0.133 6.407 1.00 96.94 187 LEU A O 1
ATOM 1524 N N . LEU A 1 188 ? 5.218 1.789 5.977 1.00 97.81 188 LEU A N 1
ATOM 1525 C CA . LEU A 1 188 ? 5.078 2.309 7.345 1.00 97.81 188 LEU A CA 1
ATOM 1526 C C . LEU A 1 188 ? 3.608 2.534 7.717 1.00 97.81 188 LEU A C 1
ATOM 1528 O O . LEU A 1 188 ? 3.171 2.109 8.785 1.00 97.81 188 LEU A O 1
ATOM 1532 N N . PHE A 1 189 ? 2.840 3.170 6.831 1.00 98.50 189 PHE A N 1
ATOM 1533 C CA . PHE A 1 189 ? 1.405 3.375 7.018 1.00 98.50 189 PHE A CA 1
ATOM 1534 C C . PHE A 1 189 ? 0.642 2.043 7.087 1.00 98.50 189 PHE A C 1
ATOM 1536 O O . PHE A 1 189 ? -0.140 1.805 8.010 1.00 98.50 189 PHE A O 1
ATOM 1543 N N . PHE A 1 190 ? 0.893 1.158 6.124 1.00 97.69 190 PHE A N 1
ATOM 1544 C CA . PHE A 1 190 ? 0.150 -0.075 5.904 1.00 97.69 190 PHE A CA 1
ATOM 1545 C C . PHE A 1 190 ? 0.291 -1.053 7.073 1.00 97.69 190 PHE A C 1
ATOM 1547 O O . PHE A 1 190 ? -0.699 -1.661 7.485 1.00 97.69 190 PHE A O 1
ATOM 1554 N N . LYS A 1 191 ? 1.489 -1.154 7.671 1.00 97.88 191 LYS A N 1
ATOM 1555 C CA . LYS A 1 191 ? 1.730 -1.992 8.858 1.00 97.88 191 LYS A CA 1
ATOM 1556 C C . LYS A 1 191 ? 0.778 -1.639 10.004 1.00 97.88 191 LYS A C 1
ATOM 1558 O O . LYS A 1 191 ? 0.111 -2.516 10.558 1.00 97.88 191 LYS A O 1
ATOM 1563 N N . SER A 1 192 ? 0.676 -0.352 10.336 1.00 97.94 192 SER A N 1
ATOM 1564 C CA . SER A 1 192 ? -0.227 0.127 11.385 1.00 97.94 192 SER A CA 1
ATOM 1565 C C . SER A 1 192 ? -1.693 0.053 10.961 1.00 97.94 192 SER A C 1
ATOM 1567 O O . SER A 1 192 ? -2.533 -0.324 11.772 1.00 97.94 192 SER A O 1
ATOM 1569 N N . TYR A 1 193 ? -2.009 0.324 9.693 1.00 97.94 193 TYR A N 1
ATOM 1570 C CA . TYR A 1 193 ? -3.373 0.225 9.171 1.00 97.94 193 TYR A CA 1
ATOM 1571 C C . TYR A 1 193 ? -3.954 -1.195 9.290 1.00 97.94 193 TYR A C 1
ATOM 1573 O O . TYR A 1 193 ? -5.075 -1.374 9.768 1.00 97.94 193 TYR A O 1
ATOM 1581 N N . VAL A 1 194 ? -3.192 -2.230 8.926 1.00 96.50 194 VAL A N 1
ATOM 1582 C CA . VAL A 1 194 ? -3.650 -3.623 9.072 1.00 96.50 194 VAL A CA 1
ATOM 1583 C C . VAL A 1 194 ? -3.850 -3.989 10.544 1.00 96.50 194 VAL A C 1
ATOM 1585 O O . VAL A 1 194 ? -4.873 -4.578 10.900 1.00 96.50 194 VAL A O 1
ATOM 1588 N N . SER A 1 195 ? -2.917 -3.599 11.416 1.00 97.12 195 SER A N 1
ATOM 1589 C CA . SER A 1 195 ? -3.054 -3.814 12.862 1.00 97.12 195 SER A CA 1
ATOM 1590 C C . SER A 1 195 ? -4.288 -3.096 13.432 1.00 97.12 195 SER A C 1
ATOM 1592 O O . SER A 1 195 ? -5.043 -3.664 14.222 1.00 97.12 195 SER A O 1
ATOM 1594 N N . GLN A 1 196 ? -4.589 -1.893 12.937 1.00 97.62 196 GLN A N 1
ATOM 1595 C CA . GLN A 1 196 ? -5.797 -1.155 13.292 1.00 97.62 196 GLN A CA 1
ATOM 1596 C C . GLN A 1 196 ? -7.075 -1.888 12.865 1.00 97.62 196 GLN A C 1
ATOM 1598 O O . GLN A 1 196 ? -8.007 -1.985 13.667 1.00 97.62 196 GLN A O 1
ATOM 1603 N N . LYS A 1 197 ? -7.129 -2.469 11.660 1.00 96.56 197 LYS A N 1
ATOM 1604 C CA . LYS A 1 197 ? -8.273 -3.295 11.230 1.00 96.56 197 LYS A CA 1
ATOM 1605 C C . LYS A 1 197 ? -8.488 -4.494 12.155 1.00 96.56 197 LYS A C 1
ATOM 1607 O O . LYS A 1 197 ? -9.631 -4.785 12.516 1.00 96.56 197 LYS A O 1
ATOM 1612 N N . ASN A 1 198 ? -7.408 -5.156 12.570 1.00 96.19 198 ASN A N 1
ATOM 1613 C CA . ASN A 1 198 ? -7.473 -6.283 13.503 1.00 96.19 198 ASN A CA 1
ATOM 1614 C C . ASN A 1 198 ? -8.003 -5.850 14.875 1.00 96.19 198 ASN A C 1
ATOM 1616 O O . ASN A 1 198 ? -8.905 -6.493 15.409 1.00 96.19 198 ASN A O 1
ATOM 1620 N N . LEU A 1 199 ? -7.529 -4.719 15.404 1.00 98.31 199 LEU A N 1
ATOM 1621 C CA . LEU A 1 199 ? -8.048 -4.148 16.646 1.00 98.31 199 LEU A CA 1
ATOM 1622 C C . LEU A 1 199 ? -9.549 -3.834 16.549 1.00 98.31 199 LEU A C 1
ATOM 1624 O O . LEU A 1 199 ? -10.311 -4.201 17.443 1.00 98.31 199 LEU A O 1
ATOM 1628 N N . MET A 1 200 ? -10.001 -3.201 15.463 1.00 97.31 200 MET A N 1
ATOM 1629 C CA . MET A 1 200 ? -11.425 -2.892 15.280 1.00 97.31 200 MET A CA 1
ATOM 1630 C C . MET A 1 200 ? -12.293 -4.146 15.192 1.00 97.31 200 MET A C 1
ATOM 1632 O O . MET A 1 200 ? -13.406 -4.161 15.723 1.00 97.31 200 MET A O 1
ATOM 1636 N N . LYS A 1 201 ? -11.780 -5.217 14.577 1.00 97.06 201 LYS A N 1
ATOM 1637 C CA . LYS A 1 201 ? -12.439 -6.524 14.580 1.00 97.06 201 LYS A CA 1
ATOM 1638 C C . LYS A 1 201 ? -12.589 -7.060 16.008 1.00 97.06 201 LYS A C 1
ATOM 1640 O O . LYS A 1 201 ? -13.709 -7.363 16.411 1.00 97.06 201 LYS A O 1
ATOM 1645 N N . SER A 1 202 ? -11.516 -7.080 16.801 1.00 97.94 202 SER A N 1
ATOM 1646 C CA . SER A 1 202 ? -11.561 -7.535 18.200 1.00 97.94 202 SER A CA 1
ATOM 1647 C C . SER A 1 202 ? -12.499 -6.691 19.071 1.00 97.94 202 SER A C 1
ATOM 1649 O O . SER A 1 202 ? -13.197 -7.225 19.934 1.00 97.94 202 SER A O 1
ATOM 1651 N N . ILE A 1 203 ? -12.570 -5.377 18.827 1.00 97.62 203 ILE A N 1
ATOM 1652 C CA . ILE A 1 203 ? -13.521 -4.476 19.494 1.00 97.62 203 ILE A CA 1
ATOM 1653 C C . ILE A 1 203 ? -14.968 -4.848 19.155 1.00 97.62 203 ILE A C 1
ATOM 1655 O O . ILE A 1 203 ? -15.811 -4.856 20.055 1.00 97.62 203 ILE A O 1
ATOM 1659 N N . SER A 1 204 ? -15.260 -5.151 17.887 1.00 96.25 204 SER A N 1
ATOM 1660 C CA . SER A 1 204 ? -16.587 -5.590 17.433 1.00 96.25 204 SER A CA 1
ATOM 1661 C C . SER A 1 204 ? -16.989 -6.930 18.061 1.00 96.25 204 SER A C 1
ATOM 1663 O O . SER A 1 204 ? -18.123 -7.103 18.510 1.00 96.25 204 SER A O 1
ATOM 1665 N N . GLU A 1 205 ? -16.031 -7.852 18.169 1.00 97.06 205 GLU A N 1
ATOM 1666 C CA . GLU A 1 205 ? -16.197 -9.176 18.783 1.00 97.06 205 GLU A CA 1
ATOM 1667 C C . GLU A 1 205 ? -16.246 -9.131 20.322 1.00 97.06 205 GLU A C 1
ATOM 1669 O O . GLU A 1 205 ? -16.591 -10.125 20.955 1.00 97.06 205 GLU A O 1
ATOM 1674 N N . GLN A 1 206 ? -15.951 -7.976 20.936 1.00 96.12 206 GLN A N 1
ATOM 1675 C CA . GLN A 1 206 ? -15.946 -7.755 22.392 1.00 96.12 206 GLN A CA 1
ATOM 1676 C C . GLN A 1 206 ? -14.981 -8.686 23.148 1.00 96.12 206 GLN A C 1
ATOM 1678 O O . GLN A 1 206 ? -15.147 -8.928 24.345 1.00 96.12 206 GLN A O 1
ATOM 1683 N N . ASN A 1 207 ? -13.947 -9.192 22.471 1.00 95.38 207 ASN A N 1
ATOM 1684 C CA . ASN A 1 207 ? -12.942 -10.049 23.085 1.00 95.38 207 ASN A CA 1
ATOM 1685 C C . ASN A 1 207 ? -11.902 -9.188 23.820 1.00 95.38 207 ASN A C 1
ATOM 1687 O O . ASN A 1 207 ? -10.965 -8.678 23.212 1.00 95.38 207 ASN A O 1
ATOM 1691 N N . LEU A 1 208 ? -12.069 -9.018 25.136 1.00 95.88 208 LEU A N 1
ATOM 1692 C CA . LEU A 1 208 ? -11.203 -8.184 25.983 1.00 95.88 208 LEU A CA 1
ATOM 1693 C C . LEU A 1 208 ? -9.710 -8.530 25.866 1.00 95.88 208 LEU A C 1
ATOM 1695 O O . LEU A 1 208 ? -8.877 -7.621 25.829 1.00 95.88 208 LEU A O 1
ATOM 1699 N N . THR A 1 209 ? -9.378 -9.822 25.800 1.00 96.31 209 THR A N 1
ATOM 1700 C CA . THR A 1 209 ? -7.992 -10.288 25.665 1.00 96.31 209 THR A CA 1
ATOM 1701 C C . THR A 1 209 ? -7.417 -9.858 24.322 1.00 96.31 209 THR A C 1
ATOM 1703 O O . THR A 1 209 ? -6.355 -9.233 24.283 1.00 96.31 209 THR A O 1
ATOM 1706 N N . ASP A 1 210 ? -8.149 -10.107 23.236 1.00 97.69 210 ASP A N 1
ATOM 1707 C CA . ASP A 1 210 ? -7.689 -9.754 21.894 1.00 97.69 210 ASP A CA 1
ATOM 1708 C C . ASP A 1 210 ? -7.623 -8.236 21.709 1.00 97.69 210 ASP A C 1
ATOM 1710 O O . ASP A 1 210 ? -6.664 -7.742 21.129 1.00 97.69 210 ASP A O 1
ATOM 1714 N N . ILE A 1 211 ? -8.574 -7.465 22.253 1.00 98.50 211 ILE A N 1
ATOM 1715 C CA . ILE A 1 211 ? -8.529 -5.994 22.218 1.00 98.50 211 ILE A CA 1
ATOM 1716 C C . ILE A 1 211 ? -7.222 -5.495 22.836 1.00 98.50 211 ILE A C 1
ATOM 1718 O O . ILE A 1 211 ? -6.555 -4.640 22.255 1.00 98.50 211 ILE A O 1
ATOM 1722 N N . LYS A 1 212 ? -6.838 -6.027 24.003 1.00 97.88 212 LYS A N 1
ATOM 1723 C CA . LYS A 1 212 ? -5.597 -5.622 24.669 1.00 97.88 212 LYS A CA 1
ATOM 1724 C C . LYS A 1 212 ? -4.373 -6.009 23.837 1.00 97.88 212 LYS A C 1
ATOM 1726 O O . LYS A 1 212 ? -3.522 -5.157 23.596 1.00 97.88 212 LYS A O 1
ATOM 1731 N N . GLN A 1 213 ? -4.320 -7.246 23.348 1.00 98.06 213 GLN A N 1
ATOM 1732 C CA . GLN A 1 213 ? -3.208 -7.730 22.530 1.00 98.06 213 GLN A CA 1
ATOM 1733 C C . GLN A 1 213 ? -3.047 -6.929 21.227 1.00 98.06 213 GLN A C 1
ATOM 1735 O O . GLN A 1 213 ? -1.945 -6.487 20.909 1.00 98.06 213 GLN A O 1
ATOM 1740 N N . GLN A 1 214 ? -4.135 -6.714 20.483 1.00 98.25 214 GLN A N 1
ATOM 1741 C CA . GLN A 1 214 ? -4.107 -5.956 19.229 1.00 98.25 214 GLN A CA 1
ATOM 1742 C C . GLN A 1 214 ? -3.808 -4.471 19.470 1.00 98.25 214 GLN A C 1
ATOM 1744 O O . GLN A 1 214 ? -3.121 -3.847 18.667 1.00 98.25 214 GLN A O 1
ATOM 1749 N N . SER A 1 215 ? -4.260 -3.902 20.593 1.00 98.56 215 SER A N 1
ATOM 1750 C CA . SER A 1 215 ? -3.923 -2.528 20.977 1.00 98.56 215 SER A CA 1
ATOM 1751 C C . SER A 1 215 ? -2.430 -2.356 21.243 1.00 98.56 215 SER A C 1
ATOM 1753 O O . SER A 1 215 ? -1.853 -1.369 20.799 1.00 98.56 215 SER A O 1
ATOM 1755 N N . ASP A 1 216 ? -1.798 -3.300 21.943 1.00 98.44 216 ASP A N 1
ATOM 1756 C CA . ASP A 1 216 ? -0.361 -3.233 22.229 1.00 98.44 216 ASP A CA 1
ATOM 1757 C C . ASP A 1 216 ? 0.467 -3.393 20.943 1.00 98.44 216 ASP A C 1
ATOM 1759 O O . ASP A 1 216 ? 1.424 -2.648 20.726 1.00 98.44 216 ASP A O 1
ATOM 1763 N N . ALA A 1 217 ? 0.048 -4.291 20.044 1.00 98.25 217 ALA A N 1
ATOM 1764 C CA . ALA A 1 217 ? 0.673 -4.450 18.732 1.00 98.25 217 ALA A CA 1
ATOM 1765 C C . ALA A 1 217 ? 0.541 -3.185 17.865 1.00 98.25 217 ALA A C 1
ATOM 1767 O O . ALA A 1 217 ? 1.515 -2.746 17.253 1.00 98.25 217 ALA A O 1
ATOM 1768 N N . LEU A 1 218 ? -0.648 -2.572 17.815 1.00 98.69 218 LEU A N 1
ATOM 1769 C CA . LEU A 1 218 ? -0.865 -1.326 17.078 1.00 98.69 218 LEU A CA 1
ATOM 1770 C C . LEU A 1 218 ? -0.016 -0.179 17.633 1.00 98.69 218 LEU A C 1
ATOM 1772 O O . LEU A 1 218 ? 0.616 0.526 16.848 1.00 98.69 218 LEU A O 1
ATOM 1776 N N . HIS A 1 219 ? 0.031 -0.025 18.958 1.00 98.69 219 HIS A N 1
ATOM 1777 C CA . HIS A 1 219 ? 0.845 0.990 19.628 1.00 98.69 219 HIS A CA 1
ATOM 1778 C C . HIS A 1 219 ? 2.319 0.837 19.244 1.00 98.69 219 HIS A C 1
ATOM 1780 O O . HIS A 1 219 ? 2.949 1.784 18.773 1.00 98.69 219 HIS A O 1
ATOM 1786 N N . GLN A 1 220 ? 2.844 -0.387 19.357 1.00 98.50 220 GLN A N 1
ATOM 1787 C CA . GLN A 1 220 ? 4.222 -0.692 18.991 1.00 98.50 220 GLN A CA 1
ATOM 1788 C C . GLN A 1 220 ? 4.508 -0.362 17.520 1.00 98.50 220 GLN A C 1
ATOM 1790 O O . GLN A 1 220 ? 5.488 0.320 17.227 1.00 98.50 220 GLN A O 1
ATOM 1795 N N . PHE A 1 221 ? 3.663 -0.806 16.585 1.00 98.44 221 PHE A N 1
ATOM 1796 C CA . PHE A 1 221 ? 3.885 -0.547 15.159 1.00 98.44 221 PHE A CA 1
ATOM 1797 C C . PHE A 1 221 ? 3.767 0.933 14.802 1.00 98.44 221 PHE A C 1
ATOM 1799 O O . PHE A 1 221 ? 4.533 1.416 13.969 1.00 98.44 221 PHE A O 1
ATOM 1806 N N . ALA A 1 222 ? 2.849 1.665 15.437 1.00 98.62 222 ALA A N 1
ATOM 1807 C CA . ALA A 1 222 ? 2.743 3.105 15.258 1.00 98.62 222 ALA A CA 1
ATOM 1808 C C . ALA A 1 222 ? 4.001 3.826 15.770 1.00 98.62 222 ALA A C 1
ATOM 1810 O O . ALA A 1 222 ? 4.549 4.668 15.060 1.00 98.62 222 ALA A O 1
ATOM 1811 N N . GLU A 1 223 ? 4.513 3.475 16.953 1.00 98.56 223 GLU A N 1
ATOM 1812 C CA . GLU A 1 223 ? 5.772 4.015 17.482 1.00 98.56 223 GLU A CA 1
ATOM 1813 C C . GLU A 1 223 ? 6.971 3.698 16.582 1.00 98.56 223 GLU A C 1
ATOM 1815 O O . GLU A 1 223 ? 7.696 4.613 16.187 1.00 98.56 223 GLU A O 1
ATOM 1820 N N . GLU A 1 224 ? 7.151 2.433 16.191 1.00 98.19 224 GLU A N 1
ATOM 1821 C CA . GLU A 1 224 ? 8.190 2.016 15.240 1.00 98.19 224 GLU A CA 1
ATOM 1822 C C . GLU A 1 224 ? 8.101 2.819 13.937 1.00 98.19 224 GLU A C 1
ATOM 1824 O O . GLU A 1 224 ? 9.103 3.362 13.467 1.00 98.19 224 GLU A O 1
ATOM 1829 N N . GLY A 1 225 ? 6.892 2.955 13.385 1.00 98.25 225 GLY A N 1
ATOM 1830 C CA . GLY A 1 225 ? 6.625 3.747 12.192 1.00 98.25 225 GLY A CA 1
ATOM 1831 C C . GLY A 1 225 ? 7.049 5.204 12.360 1.00 98.25 225 GLY A C 1
ATOM 1832 O O . GLY A 1 225 ? 7.745 5.741 11.499 1.00 98.25 225 GLY A O 1
ATOM 1833 N N . LYS A 1 226 ? 6.709 5.835 13.493 1.00 98.50 226 LYS A N 1
ATOM 1834 C CA . LYS A 1 226 ? 7.094 7.223 13.802 1.00 98.50 226 LYS A CA 1
ATOM 1835 C C . LYS A 1 226 ? 8.607 7.382 13.933 1.00 98.50 226 LYS A C 1
ATOM 1837 O O . LYS A 1 226 ? 9.140 8.410 13.522 1.00 98.50 226 LYS A O 1
ATOM 1842 N N . GLN A 1 227 ? 9.316 6.402 14.495 1.00 98.25 227 GLN A N 1
ATOM 1843 C CA . GLN A 1 227 ? 10.780 6.455 14.570 1.00 98.25 227 GLN A CA 1
ATOM 1844 C C . GLN A 1 227 ? 11.420 6.278 13.191 1.00 98.25 227 GLN A C 1
ATOM 1846 O O . GLN A 1 227 ? 12.286 7.068 12.819 1.00 98.25 227 GLN A O 1
ATOM 1851 N N . ASN A 1 228 ? 10.956 5.304 12.407 1.00 97.75 228 ASN A N 1
ATOM 1852 C CA . ASN A 1 228 ? 11.463 5.052 11.058 1.00 97.75 228 ASN A CA 1
ATOM 1853 C C . ASN A 1 228 ? 11.209 6.238 10.123 1.00 97.75 228 ASN A C 1
ATOM 1855 O O . ASN A 1 228 ? 12.074 6.594 9.324 1.00 97.75 228 ASN A O 1
ATOM 1859 N N . LEU A 1 229 ? 10.062 6.905 10.265 1.00 98.00 229 LEU A N 1
ATOM 1860 C CA . LEU A 1 229 ? 9.709 8.074 9.466 1.00 98.00 229 LEU A CA 1
ATOM 1861 C C . LEU A 1 229 ? 10.707 9.230 9.639 1.00 98.00 229 LEU A C 1
ATOM 1863 O O . LEU A 1 229 ? 11.001 9.923 8.669 1.00 98.00 229 LEU A O 1
ATOM 1867 N N . LYS A 1 230 ? 11.307 9.399 10.828 1.00 96.88 230 LYS A N 1
ATOM 1868 C CA . LYS A 1 230 ? 12.342 10.426 11.081 1.00 96.88 230 LYS A CA 1
ATOM 1869 C C . LYS A 1 230 ? 13.610 10.226 10.249 1.00 96.88 230 LYS A C 1
ATOM 1871 O O . LYS A 1 230 ? 14.379 11.168 10.076 1.00 96.88 230 LYS A O 1
ATOM 1876 N N . LEU A 1 231 ? 13.849 9.006 9.771 1.00 96.81 231 LEU A N 1
ATOM 1877 C CA . LEU A 1 231 ? 15.006 8.667 8.943 1.00 96.81 231 LEU A CA 1
ATOM 1878 C C . LEU A 1 231 ? 14.762 8.974 7.459 1.00 96.81 231 LEU A C 1
ATOM 1880 O O . LEU A 1 231 ? 15.712 9.025 6.677 1.00 96.81 231 LEU A O 1
ATOM 1884 N N . ILE A 1 232 ? 13.505 9.186 7.062 1.00 96.50 232 ILE A N 1
ATOM 1885 C CA . ILE A 1 232 ? 13.120 9.436 5.676 1.00 96.50 232 ILE A CA 1
ATOM 1886 C C . ILE A 1 232 ? 13.172 10.941 5.411 1.00 96.50 232 ILE A C 1
ATOM 1888 O O . ILE A 1 232 ? 12.489 11.736 6.052 1.00 96.50 232 ILE A O 1
ATOM 1892 N N . GLN A 1 233 ? 13.994 11.340 4.443 1.00 96.88 233 GLN A N 1
ATOM 1893 C CA . GLN A 1 233 ? 14.085 12.735 4.016 1.00 96.88 233 GLN A CA 1
ATOM 1894 C C . GLN A 1 233 ? 12.925 13.110 3.078 1.00 96.88 233 GLN A C 1
ATOM 1896 O O . GLN A 1 233 ? 12.419 12.244 2.363 1.00 96.88 233 GLN A O 1
ATOM 1901 N N . PRO A 1 234 ? 12.509 14.386 3.025 1.00 97.31 234 PRO A N 1
ATOM 1902 C CA . PRO A 1 234 ? 11.548 14.868 2.032 1.00 97.31 234 PRO A CA 1
ATOM 1903 C C . PRO A 1 234 ? 12.006 14.581 0.595 1.00 97.31 234 PRO A C 1
ATOM 1905 O O . PRO A 1 234 ? 13.163 14.838 0.247 1.00 97.31 234 PRO A O 1
ATOM 1908 N N . PHE A 1 235 ? 11.110 14.089 -0.260 1.00 97.38 235 PHE A N 1
ATOM 1909 C CA . PHE A 1 235 ? 11.437 13.815 -1.661 1.00 97.38 235 PHE A CA 1
ATOM 1910 C C . PHE A 1 235 ? 11.530 15.125 -2.437 1.00 97.38 235 PHE A C 1
ATOM 1912 O O . PHE A 1 235 ? 10.529 15.805 -2.645 1.00 97.38 235 PHE A O 1
ATOM 1919 N N . LYS A 1 236 ? 12.745 15.519 -2.837 1.00 96.12 236 LYS A N 1
ATOM 1920 C CA . LYS A 1 236 ? 12.994 16.792 -3.545 1.00 96.12 236 LYS A CA 1
ATOM 1921 C C . LYS A 1 236 ? 12.389 18.011 -2.816 1.00 96.12 236 LYS A C 1
ATOM 1923 O O . LYS A 1 236 ? 11.961 18.972 -3.443 1.00 96.12 236 LYS A O 1
ATOM 1928 N N . GLY A 1 237 ? 12.364 17.968 -1.480 1.00 96.62 237 GLY A N 1
ATOM 1929 C CA . GLY A 1 237 ? 11.787 19.016 -0.630 1.00 96.62 237 GLY A CA 1
ATOM 1930 C C . GLY A 1 237 ? 10.278 18.904 -0.381 1.00 96.62 237 GLY A C 1
ATOM 1931 O O . GLY A 1 237 ? 9.773 19.617 0.485 1.00 96.62 237 GLY A O 1
ATOM 1932 N N . ASP A 1 238 ? 9.572 17.999 -1.064 1.00 97.44 238 ASP A N 1
ATOM 1933 C CA . ASP A 1 238 ? 8.158 17.716 -0.821 1.00 97.44 238 ASP A CA 1
ATOM 1934 C C . ASP A 1 238 ? 7.968 16.904 0.470 1.00 97.44 238 ASP A C 1
ATOM 1936 O O . ASP A 1 238 ? 8.569 15.841 0.659 1.00 97.44 238 ASP A O 1
ATOM 1940 N N . LYS A 1 239 ? 7.129 17.425 1.370 1.00 97.00 239 LYS A N 1
ATOM 1941 C CA . LYS A 1 239 ? 6.822 16.841 2.679 1.00 97.00 239 LYS A CA 1
ATOM 1942 C C . LYS A 1 239 ? 5.422 16.239 2.780 1.00 97.00 239 LYS A C 1
ATOM 1944 O O . LYS A 1 239 ? 5.148 15.599 3.792 1.00 97.00 239 LYS A O 1
ATOM 1949 N N . HIS A 1 240 ? 4.551 16.405 1.783 1.00 96.88 240 HIS A N 1
ATOM 1950 C CA . HIS A 1 240 ? 3.121 16.096 1.918 1.00 96.88 240 HIS A CA 1
ATOM 1951 C C . HIS A 1 240 ? 2.877 14.645 2.351 1.00 96.88 240 HIS A C 1
ATOM 1953 O O . HIS A 1 240 ? 2.169 14.403 3.329 1.00 96.88 240 HIS A O 1
ATOM 1959 N N . LEU A 1 241 ? 3.513 13.675 1.683 1.00 98.12 241 LEU A N 1
ATOM 1960 C CA . LEU A 1 241 ? 3.317 12.258 1.999 1.00 98.12 241 LEU A CA 1
ATOM 1961 C C . LEU A 1 241 ? 3.953 11.852 3.342 1.00 98.12 241 LEU A C 1
ATOM 1963 O O . LEU A 1 241 ? 3.378 11.040 4.069 1.00 98.12 241 LEU A O 1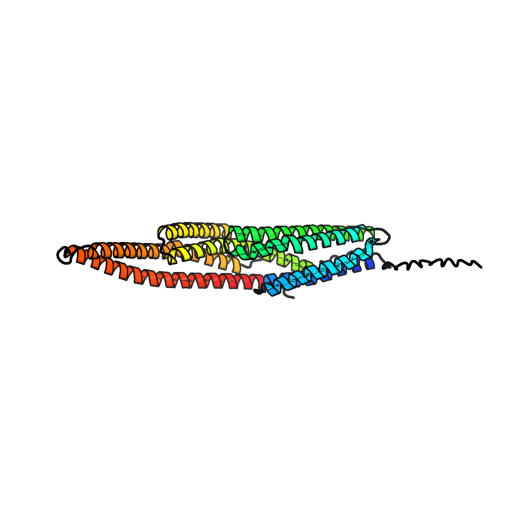
ATOM 1967 N N . ILE A 1 242 ? 5.096 12.446 3.718 1.00 98.31 242 ILE A N 1
ATOM 1968 C CA . ILE A 1 242 ? 5.694 12.250 5.053 1.00 98.31 242 ILE A CA 1
ATOM 1969 C C . ILE A 1 242 ? 4.736 12.752 6.130 1.00 98.31 242 ILE A C 1
ATOM 1971 O O . ILE A 1 242 ? 4.460 12.040 7.092 1.00 98.31 242 ILE A O 1
ATOM 1975 N N . GLU A 1 243 ? 4.226 13.973 5.984 1.00 98.38 243 GLU A N 1
ATOM 1976 C CA . GLU A 1 243 ? 3.360 14.598 6.981 1.00 98.38 243 GLU A CA 1
ATOM 1977 C C . GLU A 1 243 ? 2.033 13.849 7.120 1.00 98.38 243 GLU A C 1
ATOM 1979 O O . GLU A 1 243 ? 1.568 13.631 8.240 1.00 98.38 243 GLU A O 1
ATOM 1984 N N . ALA A 1 244 ? 1.453 13.384 6.012 1.00 98.69 244 ALA A N 1
ATOM 1985 C CA . ALA A 1 244 ? 0.259 12.547 6.041 1.00 98.69 244 ALA A CA 1
ATOM 1986 C C . ALA A 1 244 ? 0.521 11.200 6.737 1.00 98.69 244 ALA A C 1
ATOM 1988 O O . ALA A 1 244 ? -0.263 10.778 7.587 1.00 98.69 244 ALA A O 1
ATOM 1989 N N . THR A 1 245 ? 1.661 10.559 6.454 1.00 98.81 245 THR A N 1
ATOM 1990 C CA . THR A 1 245 ? 2.080 9.318 7.131 1.00 98.81 245 THR A CA 1
ATOM 1991 C C . THR A 1 245 ? 2.260 9.547 8.634 1.00 98.81 245 THR A C 1
ATOM 1993 O O . THR A 1 245 ? 1.767 8.766 9.445 1.00 98.81 245 THR A O 1
ATOM 1996 N N . GLN A 1 246 ? 2.890 10.657 9.030 1.00 98.62 246 GLN A N 1
ATOM 1997 C CA . GLN A 1 246 ? 3.079 11.028 10.434 1.00 98.62 246 GLN A CA 1
ATOM 1998 C C . GLN A 1 246 ? 1.745 11.201 11.169 1.00 98.62 246 GLN A C 1
ATOM 2000 O O . GLN A 1 246 ? 1.612 10.729 12.299 1.00 98.62 246 GLN A O 1
ATOM 2005 N N . LYS A 1 247 ? 0.770 11.876 10.547 1.00 98.62 247 LYS A N 1
ATOM 2006 C CA . LYS A 1 247 ? -0.564 12.084 11.129 1.00 98.62 247 LYS A CA 1
ATOM 2007 C C . LYS A 1 247 ? -1.319 10.770 11.293 1.00 98.62 247 LYS A C 1
ATOM 2009 O O . LYS A 1 247 ? -1.828 10.514 12.378 1.00 98.62 247 LYS A O 1
ATOM 2014 N N . ALA A 1 248 ? -1.319 9.914 10.271 1.00 98.69 248 ALA A N 1
ATOM 2015 C CA . ALA A 1 248 ? -1.959 8.604 10.349 1.00 98.69 248 ALA A CA 1
ATOM 2016 C C . ALA A 1 248 ? -1.376 7.752 11.490 1.00 98.69 248 ALA A C 1
ATOM 2018 O O . ALA A 1 248 ? -2.124 7.213 12.302 1.00 98.69 248 ALA A O 1
ATOM 2019 N N . LEU A 1 249 ? -0.044 7.701 11.617 1.00 98.81 249 LEU A N 1
ATOM 2020 C CA . LEU A 1 249 ? 0.626 6.981 12.705 1.00 98.81 249 LEU A CA 1
ATOM 2021 C C . LEU A 1 249 ? 0.284 7.550 14.091 1.00 98.81 249 LEU A C 1
ATOM 2023 O O . LEU A 1 249 ? 0.119 6.784 15.035 1.00 98.81 249 LEU A O 1
ATOM 2027 N N . ILE A 1 250 ? 0.154 8.875 14.225 1.00 98.62 250 ILE A N 1
ATOM 2028 C CA . ILE A 1 250 ? -0.290 9.505 15.479 1.00 98.62 250 ILE A CA 1
ATOM 2029 C C . ILE A 1 250 ? -1.728 9.105 15.808 1.00 98.62 250 ILE A C 1
ATOM 2031 O O . ILE A 1 250 ? -1.993 8.742 16.947 1.00 98.62 250 ILE A O 1
ATOM 2035 N N . SER A 1 251 ? -2.641 9.116 14.840 1.00 98.56 251 SER A N 1
ATOM 2036 C CA . SER A 1 251 ? -4.036 8.720 15.068 1.00 98.56 251 SER A CA 1
ATOM 2037 C C . SER A 1 251 ? -4.185 7.241 15.421 1.00 98.56 251 SER A C 1
ATOM 2039 O O . SER A 1 251 ? -4.974 6.884 16.298 1.00 98.56 251 SER A O 1
ATOM 2041 N N . PHE A 1 252 ? -3.396 6.366 14.793 1.00 98.69 252 PHE A N 1
ATOM 2042 C CA . PHE A 1 252 ? -3.337 4.953 15.169 1.00 98.69 252 PHE A CA 1
ATOM 2043 C C . PHE A 1 252 ? -2.841 4.759 16.601 1.00 98.69 252 PHE A C 1
ATOM 2045 O O . PHE A 1 252 ? -3.396 3.948 17.335 1.00 98.69 252 PHE A O 1
ATOM 2052 N N . ASP A 1 253 ? -1.838 5.523 17.017 1.00 98.62 253 ASP A N 1
ATOM 2053 C CA . ASP A 1 253 ? -1.336 5.499 18.385 1.00 98.62 253 ASP A CA 1
ATOM 2054 C C . ASP A 1 253 ? -2.365 6.060 19.387 1.00 98.62 253 ASP A C 1
ATOM 2056 O O . ASP A 1 253 ? -2.682 5.430 20.398 1.00 98.62 253 ASP A O 1
ATOM 2060 N N . ASP A 1 254 ? -2.992 7.187 19.050 1.00 98.44 254 ASP A N 1
ATOM 2061 C CA . ASP A 1 254 ? -4.043 7.830 19.838 1.00 98.44 254 ASP A CA 1
ATOM 2062 C C . ASP A 1 254 ? -5.245 6.906 20.078 1.00 98.44 254 ASP A C 1
ATOM 2064 O O . ASP A 1 254 ? -5.787 6.874 21.189 1.00 98.44 254 ASP A O 1
ATOM 2068 N N . LEU A 1 255 ? -5.632 6.099 19.082 1.00 98.62 255 LEU A N 1
ATOM 2069 C CA . LEU A 1 255 ? -6.635 5.043 19.246 1.00 98.62 255 LEU A CA 1
ATOM 2070 C C . LEU A 1 255 ? -6.283 4.126 20.427 1.00 98.62 255 LEU A C 1
ATOM 2072 O O . LEU A 1 255 ? -7.137 3.858 21.277 1.00 98.62 255 LEU A O 1
ATOM 2076 N N . THR A 1 256 ? -5.029 3.682 20.508 1.00 98.50 256 THR A N 1
ATOM 2077 C CA . THR A 1 256 ? -4.572 2.731 21.532 1.00 98.50 256 THR A CA 1
ATOM 2078 C C . THR A 1 256 ? -4.465 3.359 22.917 1.00 98.50 256 THR A C 1
ATOM 2080 O O . THR A 1 256 ? -4.911 2.763 23.895 1.00 98.50 256 THR A O 1
ATOM 2083 N N . ILE A 1 257 ? -3.930 4.578 23.022 1.00 98.19 257 ILE A N 1
ATOM 2084 C CA . ILE A 1 257 ? -3.637 5.192 24.324 1.00 98.19 257 ILE A CA 1
ATOM 2085 C C . ILE A 1 257 ? -4.843 5.946 24.900 1.00 98.19 257 ILE A C 1
ATOM 2087 O O . ILE A 1 257 ? -5.014 5.989 26.118 1.00 98.19 257 ILE A O 1
ATOM 2091 N N . LYS A 1 258 ? -5.697 6.537 24.049 1.00 98.19 258 LYS A N 1
ATOM 2092 C CA . LYS A 1 258 ? -6.830 7.377 24.485 1.00 98.19 258 LYS A CA 1
ATOM 2093 C C . LYS A 1 258 ? -8.147 6.611 24.496 1.00 98.19 258 LYS A C 1
ATOM 2095 O O . LYS A 1 258 ? -8.933 6.755 25.432 1.00 98.19 258 LYS A O 1
ATOM 2100 N N . HIS A 1 259 ? -8.406 5.812 23.463 1.00 98.44 259 HIS A N 1
ATOM 2101 C CA . HIS A 1 259 ? -9.748 5.288 23.206 1.00 98.44 259 HIS A CA 1
ATOM 2102 C C . HIS A 1 259 ? -9.935 3.842 23.680 1.00 98.44 259 HIS A C 1
ATOM 2104 O O . HIS A 1 259 ? -10.925 3.553 24.356 1.00 98.44 259 HIS A O 1
ATOM 2110 N N . VAL A 1 260 ? -8.972 2.951 23.426 1.00 98.56 260 VAL A N 1
ATOM 2111 C CA . VAL A 1 260 ? -9.048 1.542 23.861 1.00 98.56 260 VAL A CA 1
ATOM 2112 C C . VAL A 1 260 ? -9.275 1.372 25.374 1.00 98.56 260 VAL A C 1
ATOM 2114 O O . VAL A 1 260 ? -10.119 0.549 25.738 1.00 98.56 260 VAL A O 1
ATOM 2117 N N . PRO A 1 261 ? -8.643 2.142 26.285 1.00 98.50 261 PRO A N 1
ATOM 2118 C CA . PRO A 1 261 ? -8.914 2.014 27.719 1.00 98.50 261 PRO A CA 1
ATOM 2119 C C . PRO A 1 261 ? -10.384 2.272 28.082 1.00 98.50 261 PRO A C 1
ATOM 2121 O O . PRO A 1 261 ? -10.939 1.605 28.959 1.00 98.50 261 PRO A O 1
ATOM 2124 N N . VAL A 1 262 ? -11.044 3.198 27.376 1.00 98.56 262 VAL A N 1
ATOM 2125 C CA . VAL A 1 262 ? -12.484 3.464 27.532 1.00 98.56 262 VAL A CA 1
ATOM 2126 C C . VAL A 1 262 ? -13.302 2.258 27.069 1.00 98.56 262 VAL A C 1
ATOM 2128 O O . VAL A 1 262 ? -14.270 1.882 27.733 1.00 98.56 262 VAL A O 1
ATOM 2131 N N . PHE A 1 263 ? -12.895 1.623 25.967 1.00 98.44 263 PHE A N 1
ATOM 2132 C CA . PHE A 1 263 ? -13.560 0.439 25.422 1.00 98.44 263 PHE A CA 1
ATOM 2133 C C . PHE A 1 263 ? -13.477 -0.755 26.372 1.00 98.44 263 PHE A C 1
ATOM 2135 O O . PHE A 1 263 ? -14.503 -1.346 26.710 1.00 98.44 263 PHE A O 1
ATOM 2142 N N . LEU A 1 264 ? -12.279 -1.047 26.882 1.00 98.19 264 LEU A N 1
ATOM 2143 C CA . LEU A 1 264 ? -12.055 -2.121 27.850 1.00 98.19 264 LEU A CA 1
ATOM 2144 C C . LEU A 1 264 ? -12.863 -1.904 29.137 1.00 98.19 264 LEU A C 1
ATOM 2146 O O . LEU A 1 264 ? -13.502 -2.836 29.624 1.00 98.19 264 LEU A O 1
ATOM 2150 N N . LYS A 1 265 ? -12.897 -0.670 29.662 1.00 98.12 265 LYS A N 1
ATOM 2151 C CA . LYS A 1 265 ? -13.683 -0.332 30.860 1.00 98.12 265 LYS A CA 1
ATOM 2152 C C . LYS A 1 265 ? -15.175 -0.603 30.660 1.00 98.12 265 LYS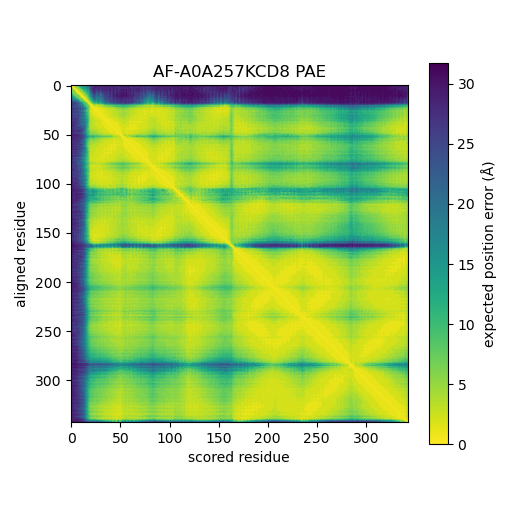 A C 1
ATOM 2154 O O . LYS A 1 265 ? -15.814 -1.162 31.549 1.00 98.12 265 LYS A O 1
ATOM 2159 N N . TYR A 1 266 ? -15.731 -0.204 29.515 1.00 98.50 266 TYR A N 1
ATOM 2160 C CA . TYR A 1 266 ? -17.142 -0.439 29.208 1.00 98.50 266 TYR A CA 1
ATOM 2161 C C . TYR A 1 266 ? -17.460 -1.934 29.114 1.00 98.50 266 TYR A C 1
ATOM 2163 O O . TYR A 1 266 ? -18.398 -2.397 29.763 1.00 98.50 266 TYR A O 1
ATOM 2171 N N . TYR A 1 267 ? -16.666 -2.699 28.364 1.00 98.06 267 TYR A N 1
ATOM 2172 C CA . TYR A 1 267 ? -16.901 -4.133 28.203 1.00 98.06 267 TYR A CA 1
ATOM 2173 C C . TYR A 1 267 ? -16.725 -4.918 29.509 1.00 98.06 267 TYR A C 1
ATOM 2175 O O . TYR A 1 267 ? -17.518 -5.819 29.774 1.00 98.06 267 TYR A O 1
ATOM 2183 N N . LEU A 1 268 ? -15.784 -4.527 30.375 1.00 97.25 268 LEU A N 1
ATOM 2184 C CA . LEU A 1 268 ? -15.651 -5.111 31.711 1.00 97.25 268 LEU A CA 1
ATOM 2185 C C . LEU A 1 268 ? -16.896 -4.859 32.577 1.00 97.25 268 LEU A C 1
ATOM 2187 O O . LEU A 1 268 ? -17.415 -5.786 33.191 1.00 97.25 268 LEU A O 1
ATOM 2191 N N . LEU A 1 269 ? -17.399 -3.619 32.614 1.00 98.25 269 LEU A N 1
ATOM 2192 C CA . LEU A 1 269 ? -18.618 -3.284 33.364 1.00 98.25 269 LEU A CA 1
ATOM 2193 C C . LEU A 1 269 ? -19.846 -4.014 32.811 1.00 98.25 269 LEU A C 1
ATOM 2195 O O . LEU A 1 269 ? -20.675 -4.496 33.579 1.00 98.25 269 LEU A O 1
ATOM 2199 N N . LYS A 1 270 ? -19.940 -4.146 31.485 1.00 97.62 270 LYS A N 1
ATOM 2200 C CA . LYS A 1 270 ? -21.005 -4.898 30.815 1.00 97.62 270 LYS A CA 1
ATOM 2201 C C . LYS A 1 270 ? -20.996 -6.379 31.210 1.00 97.62 270 LYS A C 1
ATOM 2203 O O . LYS A 1 270 ? -22.061 -6.943 31.468 1.00 97.62 270 LYS A O 1
ATOM 2208 N N . ASP A 1 271 ? -19.821 -7.001 31.281 1.00 96.44 271 ASP A N 1
ATOM 2209 C CA . ASP A 1 271 ? -19.687 -8.388 31.736 1.00 96.44 271 ASP A CA 1
ATOM 2210 C C . ASP A 1 271 ? -20.058 -8.529 33.222 1.00 96.44 271 ASP A C 1
ATOM 2212 O O . ASP A 1 271 ? -20.897 -9.357 33.576 1.00 96.44 271 ASP A O 1
ATOM 2216 N N . GLN A 1 272 ? -19.552 -7.638 34.083 1.00 97.12 272 GLN A N 1
ATOM 2217 C CA . GLN A 1 272 ? -19.913 -7.595 35.506 1.00 97.12 272 GLN A CA 1
ATOM 2218 C C . GLN A 1 272 ? -21.423 -7.430 35.726 1.00 97.12 272 GLN A C 1
ATOM 2220 O O . GLN A 1 272 ? -22.001 -8.124 36.563 1.00 97.12 272 GLN A O 1
ATOM 2225 N N . LEU A 1 273 ? -22.079 -6.553 34.959 1.00 98.12 273 LEU A N 1
ATOM 2226 C CA . LEU A 1 273 ? -23.529 -6.375 35.004 1.00 98.12 273 LEU A CA 1
ATOM 2227 C C . LEU A 1 273 ? -24.263 -7.651 34.576 1.00 98.12 273 LEU A C 1
ATOM 2229 O O . LEU A 1 273 ? -25.211 -8.061 35.241 1.00 98.12 273 LEU A O 1
ATOM 2233 N N . THR A 1 274 ? -23.802 -8.308 33.510 1.00 97.12 274 THR A N 1
ATOM 2234 C CA . THR A 1 274 ? -24.384 -9.570 33.025 1.00 97.12 274 THR A CA 1
ATOM 2235 C C . THR A 1 274 ? -24.267 -10.677 34.077 1.00 97.12 274 THR A C 1
ATOM 2237 O O . THR A 1 274 ? -25.213 -11.434 34.298 1.00 97.12 274 THR A O 1
ATOM 2240 N N . GLN A 1 275 ? -23.127 -10.770 34.763 1.00 96.88 275 GLN A N 1
ATOM 2241 C CA . GLN A 1 275 ? -22.934 -11.719 35.860 1.00 96.88 275 GLN A CA 1
ATOM 2242 C C . GLN A 1 275 ? -23.828 -11.383 37.063 1.00 96.88 275 GLN A C 1
ATOM 2244 O O . GLN A 1 275 ? -24.489 -12.274 37.597 1.00 96.88 275 GLN A O 1
ATOM 2249 N N . ALA A 1 276 ? -23.905 -10.108 37.460 1.00 96.81 276 ALA A N 1
ATOM 2250 C CA . ALA A 1 276 ? -24.775 -9.652 38.544 1.00 96.81 276 ALA A CA 1
ATOM 2251 C C . ALA A 1 276 ? -26.256 -9.933 38.257 1.00 96.81 276 ALA A C 1
ATOM 2253 O O . ALA A 1 276 ? -26.974 -10.398 39.142 1.00 96.81 276 ALA A O 1
ATOM 2254 N N . GLN A 1 277 ? -26.692 -9.732 37.010 1.00 96.94 277 GLN A N 1
ATOM 2255 C CA . GLN A 1 277 ? -28.038 -10.073 36.562 1.00 96.94 277 GLN A CA 1
ATOM 2256 C C . GLN A 1 277 ? -28.321 -11.568 36.745 1.00 96.94 277 GLN A C 1
ATOM 2258 O O . GLN A 1 277 ? -29.295 -11.928 37.402 1.00 96.94 277 GLN A O 1
ATOM 2263 N N . LYS A 1 278 ? -27.435 -12.441 36.245 1.00 96.88 278 LYS A N 1
ATOM 2264 C CA . LYS A 1 278 ? -27.575 -13.901 36.386 1.00 96.88 278 LYS A CA 1
ATOM 2265 C C . LYS A 1 278 ? -27.637 -14.337 37.850 1.00 96.88 278 LYS A C 1
ATOM 2267 O O . LYS A 1 278 ? -28.455 -15.182 38.203 1.00 96.88 278 LYS A O 1
ATOM 2272 N N . MET A 1 279 ? -26.794 -13.760 38.709 1.00 94.56 279 MET A N 1
ATOM 2273 C CA . MET A 1 279 ? -26.799 -14.058 40.146 1.00 94.56 279 MET A CA 1
ATOM 2274 C C . MET A 1 279 ? -28.115 -13.644 40.817 1.00 94.56 279 MET A C 1
ATOM 2276 O O . MET A 1 279 ? -28.631 -14.380 41.655 1.00 94.56 279 MET A O 1
ATOM 2280 N N . LEU A 1 280 ? -28.680 -12.494 40.439 1.00 95.12 280 LEU A N 1
ATOM 2281 C CA . LEU A 1 280 ? -29.956 -12.014 40.972 1.00 95.12 280 LEU A CA 1
ATOM 2282 C C . LEU A 1 280 ? -31.145 -12.852 40.469 1.00 95.12 280 LEU A C 1
ATOM 2284 O O . LEU A 1 280 ? -32.064 -13.152 41.233 1.00 95.12 280 LEU A O 1
ATOM 2288 N N . GLU A 1 281 ? -31.122 -13.248 39.195 1.00 94.50 281 GLU A N 1
ATOM 2289 C CA . GLU A 1 281 ? -32.134 -14.102 38.563 1.00 94.50 281 GLU A CA 1
ATOM 2290 C C . GLU A 1 281 ? -32.140 -15.525 39.134 1.00 94.50 281 GLU A C 1
ATOM 2292 O O . GLU A 1 281 ? -33.209 -16.114 39.271 1.00 94.50 281 GLU A O 1
ATOM 2297 N N . ALA A 1 282 ? -30.976 -16.046 39.533 1.00 95.94 282 ALA A N 1
ATOM 2298 C CA . ALA A 1 282 ? -30.854 -17.350 40.181 1.00 95.94 282 ALA A CA 1
ATOM 2299 C C . ALA A 1 282 ? -31.446 -17.390 41.605 1.00 95.94 282 ALA A C 1
ATOM 2301 O O . ALA A 1 282 ? -31.777 -18.468 42.098 1.00 95.94 282 ALA A O 1
ATOM 2302 N N . LYS A 1 283 ? -31.593 -16.237 42.274 1.00 95.06 283 LYS A N 1
ATOM 2303 C CA . LYS A 1 283 ? -32.244 -16.132 43.589 1.00 95.06 283 LYS A CA 1
ATOM 2304 C C . LYS A 1 283 ? -33.762 -16.054 43.436 1.00 95.06 283 LYS A C 1
ATOM 2306 O O . LYS A 1 283 ? -34.271 -15.270 42.624 1.00 95.06 283 LYS A O 1
ATOM 2311 N N . SER A 1 284 ? -34.488 -16.795 44.278 1.00 93.75 284 SER A N 1
ATOM 2312 C CA . SER A 1 284 ? -35.939 -16.632 44.398 1.00 93.75 284 SER A CA 1
ATOM 2313 C C . SER A 1 284 ? -36.273 -15.216 44.880 1.00 93.75 284 SER A C 1
ATOM 2315 O O . SER A 1 284 ? -35.449 -14.543 45.498 1.00 93.75 284 SER A O 1
ATOM 2317 N N . SER A 1 285 ? -37.496 -14.743 44.636 1.00 88.44 285 SER A N 1
ATOM 2318 C CA . SER A 1 285 ? -37.908 -13.408 45.085 1.00 88.44 285 SER A CA 1
ATOM 2319 C C . SER A 1 285 ? -37.826 -13.224 46.604 1.00 88.44 285 SER A C 1
ATOM 2321 O O . SER A 1 285 ? -37.665 -12.096 47.056 1.00 88.44 285 SER A O 1
ATOM 2323 N N . GLN A 1 286 ? -37.941 -14.308 47.377 1.00 91.38 286 GLN A N 1
ATOM 2324 C CA . GLN A 1 286 ? -37.851 -14.287 48.839 1.00 91.38 286 GLN A CA 1
ATOM 2325 C C . GLN A 1 286 ? -36.397 -14.261 49.339 1.00 91.38 286 GLN A C 1
ATOM 2327 O O . GLN A 1 286 ? -36.146 -13.746 50.423 1.00 91.38 286 GLN A O 1
ATOM 2332 N N . ASP A 1 287 ? -35.447 -14.747 48.532 1.00 94.31 287 ASP A N 1
ATOM 2333 C CA . ASP A 1 287 ? -34.021 -14.835 48.887 1.00 94.31 287 ASP A CA 1
ATOM 2334 C C . ASP A 1 287 ? -33.203 -13.608 48.448 1.00 94.31 287 ASP A C 1
ATOM 2336 O O . ASP A 1 287 ? -32.004 -13.512 48.719 1.00 94.31 287 ASP A O 1
ATOM 2340 N N . ARG A 1 288 ? -33.824 -12.664 47.731 1.00 93.88 288 ARG A N 1
ATOM 2341 C CA . ARG A 1 288 ? -33.179 -11.416 47.304 1.00 93.88 288 ARG A CA 1
ATOM 2342 C C . ARG A 1 288 ? -33.117 -10.432 48.465 1.00 93.88 288 ARG A C 1
ATOM 2344 O O . ARG A 1 288 ? -34.138 -10.094 49.061 1.00 93.88 288 ARG A O 1
ATOM 2351 N N . THR A 1 289 ? -31.927 -9.912 48.738 1.00 94.62 289 THR A N 1
ATOM 2352 C CA . THR A 1 289 ? -31.719 -8.881 49.760 1.00 94.62 289 THR A CA 1
ATOM 2353 C C . THR A 1 289 ? -31.782 -7.475 49.161 1.00 94.62 289 THR A C 1
ATOM 2355 O O . THR A 1 289 ? -31.601 -7.280 47.959 1.00 94.62 289 THR A O 1
ATOM 2358 N N . GLN A 1 290 ? -32.009 -6.464 50.004 1.00 94.44 290 GLN A N 1
ATOM 2359 C CA . GLN A 1 290 ? -31.895 -5.057 49.589 1.00 94.44 290 GLN A CA 1
ATOM 2360 C C . GLN A 1 290 ? -30.484 -4.725 49.082 1.00 94.44 290 GLN A C 1
ATOM 2362 O O . GLN A 1 290 ? -30.338 -3.967 48.124 1.00 94.44 290 GLN A O 1
ATOM 2367 N N . ASP A 1 291 ? -29.456 -5.337 49.676 1.00 94.88 291 ASP A N 1
ATOM 2368 C CA . ASP A 1 291 ? -28.070 -5.160 49.247 1.00 94.88 291 ASP A CA 1
ATOM 2369 C C . ASP A 1 291 ? -27.828 -5.735 47.847 1.00 94.88 291 ASP A C 1
ATOM 2371 O O . ASP A 1 291 ? -27.169 -5.079 47.041 1.00 94.88 291 ASP A O 1
ATOM 2375 N N . ASP A 1 292 ? -28.416 -6.892 47.512 1.00 93.12 292 ASP A N 1
ATOM 2376 C CA . ASP A 1 292 ? -28.348 -7.456 46.154 1.00 93.12 292 ASP A CA 1
ATOM 2377 C C . ASP A 1 292 ? -28.927 -6.482 45.115 1.00 93.12 292 ASP A C 1
ATOM 2379 O O . ASP A 1 292 ? -28.320 -6.225 44.073 1.00 93.12 292 ASP A O 1
ATOM 2383 N N . ILE A 1 293 ? -30.096 -5.906 45.416 1.00 95.50 293 ILE A N 1
ATOM 2384 C CA . ILE A 1 293 ? -30.785 -4.956 44.533 1.00 95.50 293 ILE A CA 1
ATOM 2385 C C . ILE A 1 293 ? -29.973 -3.670 44.389 1.00 95.50 293 ILE A C 1
ATOM 2387 O O . ILE A 1 293 ? -29.820 -3.153 43.282 1.00 95.50 293 ILE A O 1
ATOM 2391 N N . LYS A 1 294 ? -29.413 -3.164 45.492 1.00 96.75 294 LYS A N 1
ATOM 2392 C CA . LYS A 1 294 ? -28.563 -1.974 45.481 1.00 96.75 294 LYS A CA 1
ATOM 2393 C C . LYS A 1 294 ? -27.301 -2.196 44.644 1.00 96.75 294 LYS A C 1
ATOM 2395 O O . LYS A 1 294 ? -27.008 -1.377 43.782 1.00 96.75 294 LYS A O 1
ATOM 2400 N N . GLN A 1 295 ? -26.586 -3.305 44.849 1.00 95.19 295 GLN A N 1
ATOM 2401 C CA . GLN A 1 295 ? -25.371 -3.624 44.091 1.00 95.19 295 GLN A CA 1
ATOM 2402 C C . GLN A 1 295 ? -25.650 -3.751 42.590 1.00 95.19 295 GLN A C 1
ATOM 2404 O O . GLN A 1 295 ? -24.898 -3.212 41.775 1.00 95.19 295 GLN A O 1
ATOM 2409 N N . TYR A 1 296 ? -26.746 -4.421 42.222 1.00 97.31 296 TYR A N 1
ATOM 2410 C CA . TYR A 1 296 ? -27.177 -4.518 40.831 1.00 97.31 296 TYR A CA 1
ATOM 2411 C C . TYR A 1 296 ? -27.481 -3.135 40.235 1.00 97.31 296 TYR A C 1
ATOM 2413 O O . TYR A 1 296 ? -26.947 -2.787 39.183 1.00 97.31 296 TYR A O 1
ATOM 2421 N N . ASN A 1 297 ? -28.273 -2.310 40.927 1.00 97.75 297 ASN A N 1
ATOM 2422 C CA . ASN A 1 297 ? -28.624 -0.963 40.466 1.00 97.75 297 ASN A CA 1
ATOM 2423 C C . ASN A 1 297 ? -27.395 -0.046 40.334 1.00 97.75 297 ASN A C 1
ATOM 2425 O O . ASN A 1 297 ? -27.296 0.712 39.368 1.00 97.75 297 ASN A O 1
ATOM 2429 N N . ASP A 1 298 ? -26.431 -0.148 41.251 1.00 97.75 298 ASP A N 1
ATOM 2430 C CA . ASP A 1 298 ? -25.168 0.591 41.179 1.00 97.75 298 ASP A CA 1
ATOM 2431 C C . ASP A 1 298 ? -24.348 0.180 39.939 1.00 97.75 298 ASP A C 1
ATOM 2433 O O . ASP A 1 298 ? -23.760 1.033 39.266 1.00 97.75 298 ASP A O 1
ATOM 2437 N N . LEU A 1 299 ? -24.319 -1.116 39.597 1.00 97.94 299 LEU A N 1
ATOM 2438 C CA . LEU A 1 299 ? -23.685 -1.611 38.369 1.00 97.94 299 LEU A CA 1
ATOM 2439 C C . LEU A 1 299 ? -24.424 -1.153 37.109 1.00 97.94 299 LEU A C 1
ATOM 2441 O O . LEU A 1 299 ? -23.766 -0.775 36.137 1.00 97.94 299 LEU A O 1
ATOM 2445 N N . VAL A 1 300 ? -25.761 -1.127 37.121 1.00 98.50 300 VAL A N 1
ATOM 2446 C CA . VAL A 1 300 ? -26.570 -0.576 36.021 1.00 98.50 300 VAL A CA 1
ATOM 2447 C C . VAL A 1 300 ? -26.203 0.889 35.779 1.00 98.50 300 VAL A C 1
ATOM 2449 O O . VAL A 1 300 ? -25.895 1.264 34.648 1.00 98.50 300 VAL A O 1
ATOM 2452 N N . ALA A 1 301 ? -26.163 1.710 36.833 1.00 98.38 301 ALA A N 1
ATOM 2453 C CA . ALA A 1 301 ? -25.819 3.126 36.725 1.00 98.38 301 ALA A CA 1
ATOM 2454 C C . ALA A 1 301 ? -24.410 3.337 36.142 1.00 98.38 301 ALA A C 1
ATOM 2456 O O . ALA A 1 301 ? -24.250 4.067 35.160 1.00 98.38 301 ALA A O 1
ATOM 2457 N N . LYS A 1 302 ? -23.401 2.634 36.678 1.00 98.31 302 LYS A N 1
ATOM 2458 C CA . LYS A 1 302 ? -22.011 2.700 36.188 1.00 98.31 302 LYS A CA 1
ATOM 2459 C C . LYS A 1 302 ? -21.877 2.235 34.739 1.00 98.31 302 LYS A C 1
ATOM 2461 O O . LYS A 1 302 ? -21.127 2.830 33.967 1.00 98.31 302 LYS A O 1
ATOM 2466 N N . THR A 1 303 ? -22.593 1.178 34.361 1.00 98.44 303 THR A N 1
ATOM 2467 C CA . THR A 1 303 ? -22.557 0.638 32.994 1.00 98.44 303 THR A CA 1
ATOM 2468 C C . THR A 1 303 ? -23.204 1.601 32.004 1.00 98.44 303 THR A C 1
ATOM 2470 O O . THR A 1 303 ? -22.662 1.803 30.919 1.00 98.44 303 THR A O 1
ATOM 2473 N N . ASN A 1 304 ? -24.309 2.253 32.378 1.00 98.12 304 ASN A N 1
ATOM 2474 C CA . ASN A 1 304 ? -24.968 3.260 31.544 1.00 98.12 304 ASN A CA 1
ATOM 2475 C C . ASN A 1 304 ? -24.067 4.483 31.305 1.00 98.12 304 ASN A C 1
ATOM 2477 O O . ASN A 1 304 ? -23.929 4.938 30.169 1.00 98.12 304 ASN A O 1
ATOM 2481 N N . GLU A 1 305 ? -23.393 4.978 32.346 1.00 98.19 305 GLU A N 1
ATOM 2482 C CA . GLU A 1 305 ? -22.418 6.070 32.224 1.00 98.19 305 GLU A CA 1
ATOM 2483 C C . GLU A 1 305 ? -21.226 5.677 31.330 1.00 98.19 305 GLU A C 1
ATOM 2485 O O . GLU A 1 305 ? -20.825 6.418 30.422 1.00 98.19 305 GLU A O 1
ATOM 2490 N N . ALA A 1 306 ? -20.681 4.475 31.538 1.00 98.25 306 ALA A N 1
ATOM 2491 C CA . ALA A 1 306 ? -19.601 3.944 30.714 1.00 98.25 306 ALA A CA 1
ATOM 2492 C C . ALA A 1 306 ? -20.034 3.746 29.254 1.00 98.25 306 ALA A C 1
ATOM 2494 O O . ALA A 1 306 ? -19.243 4.018 28.355 1.00 98.25 306 ALA A O 1
ATOM 2495 N N . SER A 1 307 ? -21.285 3.346 29.006 1.00 98.44 307 SER A N 1
ATOM 2496 C CA . SER A 1 307 ? -21.845 3.200 27.658 1.00 98.44 307 SER A CA 1
ATOM 2497 C C . SER A 1 307 ? -21.907 4.536 26.916 1.00 98.44 307 SER A C 1
ATOM 2499 O O . SER A 1 307 ? -21.495 4.618 25.760 1.00 98.44 307 SER A O 1
ATOM 2501 N N . ALA A 1 308 ? -22.343 5.608 27.584 1.00 98.25 308 ALA A N 1
ATOM 2502 C CA . ALA A 1 308 ? -22.350 6.944 26.991 1.00 98.25 308 ALA A CA 1
ATOM 2503 C C . ALA A 1 308 ? -20.928 7.408 26.619 1.00 98.25 308 ALA A C 1
ATOM 2505 O O . ALA A 1 308 ? -20.698 7.931 25.525 1.00 98.25 308 ALA A O 1
ATOM 2506 N N . THR A 1 309 ? -19.959 7.155 27.504 1.00 98.25 309 THR A N 1
ATOM 2507 C CA . THR A 1 309 ? -18.546 7.496 27.274 1.00 98.25 309 THR A CA 1
ATOM 2508 C C . THR A 1 309 ? -17.942 6.663 26.141 1.00 98.25 309 THR A C 1
ATOM 2510 O O . THR A 1 309 ? -17.246 7.205 25.282 1.00 98.25 309 THR A O 1
ATOM 2513 N N . PHE A 1 310 ? -18.249 5.364 26.101 1.00 98.50 310 PHE A N 1
ATOM 2514 C CA . PHE A 1 310 ? -17.864 4.447 25.032 1.00 98.50 310 PHE A CA 1
ATOM 2515 C C . PHE A 1 310 ? -18.361 4.936 23.675 1.00 98.50 310 PHE A C 1
ATOM 2517 O O . PHE A 1 310 ? -17.552 5.121 22.770 1.00 98.50 310 PHE A O 1
ATOM 2524 N N . ASN A 1 311 ? -19.660 5.220 23.550 1.00 98.12 311 ASN A N 1
ATOM 2525 C CA . ASN A 1 311 ? -20.264 5.649 22.289 1.00 98.12 311 ASN A CA 1
ATOM 2526 C C . ASN A 1 311 ? -19.624 6.941 21.766 1.00 98.12 311 ASN A C 1
ATOM 2528 O O . ASN A 1 311 ? -19.289 7.035 20.585 1.00 98.12 311 ASN A O 1
ATOM 2532 N N . LYS A 1 312 ? -19.390 7.921 22.650 1.00 98.44 312 LYS A N 1
ATOM 2533 C CA . LYS A 1 312 ? -18.698 9.163 22.286 1.00 98.44 312 LYS A CA 1
ATOM 2534 C C . LYS A 1 312 ? -17.260 8.899 21.831 1.00 98.44 312 LYS A C 1
ATOM 2536 O O . LYS A 1 312 ? -16.850 9.399 20.787 1.00 98.44 312 LYS A O 1
ATOM 2541 N N . SER A 1 313 ? -16.510 8.115 22.605 1.00 98.25 313 SER A N 1
ATOM 2542 C CA . SER A 1 313 ? -15.117 7.768 22.306 1.00 98.25 313 SER A CA 1
ATOM 2543 C C . SER A 1 313 ? -14.995 7.021 20.973 1.00 98.25 313 SER A C 1
ATOM 2545 O O . SER A 1 313 ? -14.132 7.350 20.166 1.00 98.25 313 SER A O 1
ATOM 2547 N N . MET A 1 314 ? -15.906 6.081 20.703 1.00 98.00 314 MET A N 1
ATOM 2548 C CA . MET A 1 314 ? -15.968 5.319 19.456 1.00 98.00 314 MET A CA 1
ATOM 2549 C C . MET A 1 314 ? -16.255 6.216 18.249 1.00 98.00 314 MET A C 1
ATOM 2551 O O . MET A 1 314 ? -15.602 6.086 17.214 1.00 98.00 314 MET A O 1
ATOM 2555 N N . GLY A 1 315 ? -17.202 7.150 18.391 1.00 98.06 315 GLY A N 1
ATOM 2556 C CA . GLY A 1 315 ? -17.513 8.125 17.346 1.00 98.06 315 GLY A CA 1
ATOM 2557 C C . GLY A 1 315 ? -16.314 9.010 17.007 1.00 98.06 315 GLY A C 1
ATOM 2558 O O . GLY A 1 315 ? -15.969 9.144 15.836 1.00 98.06 315 GLY A O 1
ATOM 2559 N N . MET A 1 316 ? -15.635 9.548 18.027 1.00 98.06 316 MET A N 1
ATOM 2560 C CA . MET A 1 316 ? -14.429 10.367 17.842 1.00 98.06 316 MET A CA 1
ATOM 2561 C C . MET A 1 316 ? -13.299 9.578 17.173 1.00 98.06 316 MET A C 1
ATOM 2563 O O . MET A 1 316 ? -12.728 10.052 16.197 1.00 98.06 316 MET A O 1
ATOM 2567 N N . ALA A 1 317 ? -13.020 8.366 17.663 1.00 97.69 317 ALA A N 1
ATOM 2568 C CA . ALA A 1 317 ? -11.978 7.506 17.113 1.00 97.69 317 ALA A CA 1
ATOM 2569 C C . ALA A 1 317 ? -12.249 7.149 15.645 1.00 97.69 317 ALA A C 1
ATOM 2571 O O . ALA A 1 317 ? -11.374 7.290 14.800 1.00 97.69 317 ALA A O 1
ATOM 2572 N N . THR A 1 318 ? -13.477 6.735 15.319 1.00 96.44 318 THR A N 1
ATOM 2573 C CA . THR A 1 318 ? -13.850 6.359 13.945 1.00 96.44 318 THR A CA 1
ATOM 2574 C C . THR A 1 318 ? -13.753 7.549 12.992 1.00 96.44 318 THR A C 1
ATOM 2576 O O . THR A 1 318 ? -13.255 7.406 11.877 1.00 96.44 318 THR A O 1
ATOM 2579 N N . GLN A 1 319 ? -14.210 8.727 13.426 1.00 98.00 319 GLN A N 1
ATOM 2580 C CA . GLN A 1 319 ? -14.133 9.941 12.619 1.00 98.00 319 GLN A CA 1
ATOM 2581 C C . GLN A 1 319 ? -12.680 10.339 12.333 1.00 98.00 319 GLN A C 1
ATOM 2583 O O . GLN A 1 319 ? -12.360 10.637 11.185 1.00 98.00 319 GLN A O 1
ATOM 2588 N N . ASP A 1 320 ? -11.814 10.334 13.350 1.00 98.00 320 ASP A N 1
ATOM 2589 C CA . ASP A 1 320 ? -10.402 10.687 13.182 1.00 98.00 320 ASP A CA 1
ATOM 2590 C C . ASP A 1 320 ? -9.665 9.686 12.283 1.00 98.00 320 ASP A C 1
ATOM 2592 O O . ASP A 1 320 ? -8.985 10.086 11.341 1.00 98.00 320 ASP A O 1
ATOM 2596 N N . LEU A 1 321 ? -9.870 8.383 12.502 1.00 97.12 321 LEU A N 1
ATOM 2597 C CA . LEU A 1 321 ? -9.254 7.332 11.688 1.00 97.12 321 LEU A CA 1
ATOM 2598 C C . LEU A 1 321 ? -9.629 7.455 10.212 1.00 97.12 321 LEU A C 1
ATOM 2600 O O . LEU A 1 321 ? -8.744 7.441 9.359 1.00 97.12 321 LEU A O 1
ATOM 2604 N N . ASN A 1 322 ? -10.921 7.604 9.909 1.00 97.25 322 ASN A N 1
ATOM 2605 C CA . ASN A 1 322 ? -11.374 7.768 8.529 1.00 97.25 322 ASN A CA 1
ATOM 2606 C C . ASN A 1 322 ? -10.762 9.025 7.904 1.00 97.25 322 ASN A C 1
ATOM 2608 O O . ASN A 1 322 ? -10.226 8.955 6.803 1.00 97.25 322 ASN A O 1
ATOM 2612 N N . ALA A 1 323 ? -10.755 10.144 8.636 1.00 98.25 323 ALA A N 1
ATOM 2613 C CA . ALA A 1 323 ? -10.170 11.389 8.154 1.00 98.25 323 ALA A CA 1
ATOM 2614 C C . ALA A 1 323 ? -8.670 11.252 7.844 1.00 98.25 323 ALA A C 1
ATOM 2616 O O . ALA A 1 323 ? -8.224 11.738 6.806 1.00 98.25 323 ALA A O 1
ATOM 2617 N N . GLN A 1 324 ? -7.887 10.580 8.696 1.00 98.25 324 GLN A N 1
ATOM 2618 C CA . GLN A 1 324 ? -6.455 10.406 8.432 1.00 98.25 324 GLN A CA 1
ATOM 2619 C C . GLN A 1 324 ? -6.163 9.387 7.328 1.00 98.25 324 GLN A C 1
ATOM 2621 O O . GLN A 1 324 ? -5.203 9.572 6.584 1.00 98.25 324 GLN A O 1
ATOM 2626 N N . ILE A 1 325 ? -6.970 8.330 7.196 1.00 97.69 325 ILE A N 1
ATOM 2627 C CA . ILE A 1 325 ? -6.841 7.367 6.092 1.00 97.69 325 ILE A CA 1
ATOM 2628 C C . ILE A 1 325 ? -7.145 8.057 4.759 1.00 97.69 325 ILE A C 1
ATOM 2630 O O . ILE A 1 325 ? -6.373 7.924 3.810 1.00 97.69 325 ILE A O 1
ATOM 2634 N N . ASP A 1 326 ? -8.226 8.834 4.694 1.00 98.00 326 ASP A N 1
ATOM 2635 C CA . ASP A 1 326 ? -8.587 9.595 3.499 1.00 98.00 326 ASP A CA 1
ATOM 2636 C C . ASP A 1 326 ? -7.512 10.636 3.170 1.00 98.00 326 ASP A C 1
ATOM 2638 O O . ASP A 1 326 ? -7.039 10.693 2.034 1.00 98.00 326 ASP A O 1
ATOM 2642 N N . HIS A 1 327 ? -7.026 11.371 4.175 1.00 98.19 327 HIS A N 1
ATOM 2643 C CA . HIS A 1 327 ? -5.933 12.326 4.003 1.00 98.19 327 HIS A CA 1
ATOM 2644 C C . HIS A 1 327 ? -4.648 11.664 3.485 1.00 98.19 327 HIS A C 1
ATOM 2646 O O . HIS A 1 327 ? -3.965 12.231 2.632 1.00 98.19 327 HIS A O 1
ATOM 2652 N N . TRP A 1 328 ? -4.316 10.464 3.970 1.00 98.50 328 TRP A N 1
ATOM 2653 C CA . TRP A 1 328 ? -3.160 9.711 3.487 1.00 98.50 328 TRP A CA 1
ATOM 2654 C C . TRP A 1 328 ? -3.327 9.300 2.020 1.00 98.50 328 TRP A C 1
ATOM 2656 O O . TRP A 1 328 ? -2.424 9.530 1.216 1.00 98.50 328 TRP A O 1
ATOM 2666 N N . ASN A 1 329 ? -4.499 8.781 1.647 1.00 96.44 329 ASN A N 1
ATOM 2667 C CA . ASN A 1 329 ? -4.810 8.405 0.265 1.00 96.44 329 ASN A CA 1
ATOM 2668 C C . ASN A 1 329 ? -4.751 9.610 -0.692 1.00 96.44 329 ASN A C 1
ATOM 2670 O O . ASN A 1 329 ? -4.259 9.501 -1.816 1.00 96.44 329 ASN A O 1
ATOM 2674 N N . GLU A 1 330 ? -5.247 10.769 -0.257 1.00 97.25 330 GLU A N 1
ATOM 2675 C CA . GLU A 1 330 ? -5.172 12.017 -1.019 1.00 97.25 330 GLU A CA 1
ATOM 2676 C C . GLU A 1 330 ? -3.727 12.496 -1.175 1.00 97.25 330 GLU A C 1
ATOM 2678 O O . GLU A 1 330 ? -3.315 12.843 -2.282 1.00 97.25 330 GLU A O 1
ATOM 2683 N N . ALA A 1 331 ? -2.937 12.469 -0.098 1.00 98.19 331 ALA A N 1
ATOM 2684 C CA . ALA A 1 331 ? -1.527 12.845 -0.133 1.00 98.19 331 ALA A CA 1
ATOM 2685 C C . ALA A 1 331 ? -0.704 11.911 -1.030 1.00 98.19 331 ALA A C 1
ATOM 2687 O O . ALA A 1 331 ? 0.171 12.383 -1.752 1.00 98.19 331 ALA A O 1
ATOM 2688 N N . GLN A 1 332 ? -1.001 10.608 -1.024 1.00 96.75 332 GLN A N 1
ATOM 2689 C CA . GLN A 1 332 ? -0.386 9.632 -1.922 1.00 96.75 332 GLN A CA 1
ATOM 2690 C C . GLN A 1 332 ? -0.711 9.961 -3.384 1.00 96.75 332 GLN A C 1
ATOM 2692 O O . GLN A 1 332 ? 0.202 10.066 -4.200 1.00 96.75 332 GLN A O 1
ATOM 2697 N N . SER A 1 333 ? -1.989 10.184 -3.713 1.00 94.62 333 SER A N 1
ATOM 2698 C CA . SER A 1 333 ? -2.397 10.560 -5.074 1.00 94.62 333 SER A CA 1
ATOM 2699 C C . SER A 1 333 ? -1.721 11.854 -5.519 1.00 94.62 333 SER A C 1
ATOM 2701 O O . SER A 1 333 ? -1.122 11.895 -6.587 1.00 94.62 333 SER A O 1
ATOM 2703 N N . PHE A 1 334 ? -1.754 12.888 -4.674 1.00 95.94 334 PHE A N 1
ATOM 2704 C CA . PHE A 1 334 ? -1.117 14.172 -4.951 1.00 95.94 334 PHE A CA 1
ATOM 2705 C C . PHE A 1 334 ? 0.390 14.028 -5.180 1.00 95.94 334 PHE A C 1
ATOM 2707 O O . PHE A 1 334 ? 0.938 14.644 -6.094 1.00 95.94 334 PHE A O 1
ATOM 2714 N N . PHE A 1 335 ? 1.063 13.211 -4.370 1.00 97.19 335 PHE A N 1
ATOM 2715 C CA . PHE A 1 335 ? 2.489 12.946 -4.508 1.00 97.19 335 PHE A CA 1
ATOM 2716 C C . PHE A 1 335 ? 2.805 12.289 -5.858 1.00 97.19 335 PHE A C 1
ATOM 2718 O O . PHE A 1 335 ? 3.680 12.761 -6.585 1.00 97.19 335 PHE A O 1
ATOM 2725 N N . LEU A 1 336 ? 2.059 11.247 -6.233 1.00 95.19 336 LEU A N 1
ATOM 2726 C CA . LEU A 1 336 ? 2.229 10.590 -7.529 1.00 95.19 336 LEU A CA 1
ATOM 2727 C C . LEU A 1 336 ? 1.959 11.565 -8.684 1.00 95.19 336 LEU A C 1
ATOM 2729 O O . LEU A 1 336 ? 2.786 11.669 -9.584 1.00 95.19 336 LEU A O 1
ATOM 2733 N N . ASP A 1 337 ? 0.868 12.331 -8.630 1.00 94.06 337 ASP A N 1
ATOM 2734 C CA . ASP A 1 337 ? 0.498 13.329 -9.647 1.00 94.06 337 ASP A CA 1
ATOM 2735 C C . ASP A 1 337 ? 1.544 14.448 -9.797 1.00 94.06 337 ASP A C 1
ATOM 2737 O O . ASP A 1 337 ? 1.765 14.955 -10.896 1.00 94.06 337 ASP A O 1
ATOM 2741 N N . SER A 1 338 ? 2.196 14.837 -8.700 1.00 95.25 338 SER A N 1
ATOM 2742 C CA . SER A 1 338 ? 3.160 15.943 -8.688 1.00 95.25 338 SER A CA 1
ATOM 2743 C C . SER A 1 338 ? 4.544 15.542 -9.188 1.00 95.25 338 SER A C 1
ATOM 2745 O O . SER A 1 338 ? 5.256 16.374 -9.753 1.00 95.25 338 SER A O 1
ATOM 2747 N N . HIS A 1 339 ? 4.950 14.288 -8.963 1.00 96.12 339 HIS A N 1
ATOM 2748 C CA . HIS A 1 339 ? 6.322 13.846 -9.237 1.00 96.12 339 HIS A CA 1
ATOM 2749 C C . HIS A 1 339 ? 6.446 12.878 -10.409 1.00 96.12 339 HIS A C 1
ATOM 2751 O O . HIS A 1 339 ? 7.548 12.730 -10.941 1.00 96.12 339 HIS A O 1
ATOM 2757 N N . ILE A 1 340 ? 5.355 12.243 -10.845 1.00 92.88 340 ILE A N 1
ATOM 2758 C CA . ILE A 1 340 ? 5.346 11.442 -12.071 1.00 92.88 340 ILE A CA 1
ATOM 2759 C C . ILE A 1 340 ? 5.041 12.370 -13.247 1.00 92.88 340 ILE A C 1
ATOM 2761 O O . ILE A 1 340 ? 3.987 13.003 -13.272 1.00 92.88 340 ILE A O 1
ATOM 2765 N N . PRO A 1 341 ? 5.947 12.476 -14.237 1.00 88.50 341 PRO A N 1
ATOM 2766 C CA . PRO A 1 341 ? 5.716 13.329 -15.392 1.00 88.50 341 PRO A CA 1
ATOM 2767 C C . PRO A 1 341 ? 4.402 12.978 -16.092 1.00 88.50 341 PRO A C 1
ATOM 2769 O O . PRO A 1 341 ? 4.141 11.811 -16.368 1.00 88.50 341 PRO A O 1
ATOM 2772 N N . ALA A 1 342 ? 3.605 13.986 -16.439 1.00 80.75 342 ALA A N 1
ATOM 2773 C CA . ALA A 1 342 ? 2.442 13.789 -17.298 1.00 80.75 342 ALA A CA 1
ATOM 2774 C C . ALA A 1 342 ? 2.855 13.366 -18.728 1.00 80.75 342 ALA A C 1
ATOM 2776 O O . ALA A 1 342 ? 4.044 13.407 -19.093 1.00 80.75 342 ALA A O 1
ATOM 2777 N N . GLU A 1 343 ? 1.872 12.930 -19.530 1.00 63.03 343 GLU A N 1
ATOM 2778 C CA . GLU A 1 343 ? 2.069 12.593 -20.954 1.00 63.03 343 GLU A CA 1
ATOM 2779 C C . GLU A 1 343 ? 2.777 13.708 -21.731 1.00 63.03 343 GLU A C 1
ATOM 2781 O O . GLU A 1 343 ? 2.373 14.885 -21.619 1.00 63.03 343 GLU A O 1
#

Mean predicted aligned error: 7.52 Å

Nearest PDB structures (foldseek):
  1dow-assembly1_A  TM=2.473E-01  e=2.945E+00  Mus musculus
  7zk9-assembly1_A  TM=1.416E-01  e=8.068E+00  Mus musculus

Radius of gyration: 32.94 Å; Cα contacts (8 Å, |Δi|>4): 282; chains: 1; bounding box: 71×68×125 Å

Foldseek 3Di:
DDDDDDDPPPPPPPPPPQPQDPALCSLLVLLVVLVVVLLVLVLVLLVCVQAPPDPVVNVVSLVVSLVSLVVSLVVLVSCVCPHVNPCLLSVLSNVLSVLLNCLSPPLVVVLVVLVVCLLQALVSVVVSVVSVVVSVVSNVVSVVSSVVSSVVSCVVRVHDDDPDDPPSNVLVVLSVVLCVLLVVLCSLLSNLVNLLVQLVVCLVVLPLVSNLVSLVSSLVSLVVSLVVLVVRDADVPPCQLSVLSNLLSVLSNCCSPPQSVLSSQLSVLVVVLVVLVVVQVPDDPVRDDPVSVVVNVVSVVSNVVSVVVNVVSVVVSVVSNVVSVVSNVVSSSVSSVVRNDDD

pLDDT: mean 89.42, std 14.23, range [30.45, 98.81]

Solvent-accessible surface area (backbone atoms only — not comparable to full-atom values): 18532 Å² total; per-residue (Å²): 135,90,80,89,79,85,82,80,79,76,79,77,75,76,76,74,77,62,89,79,61,92,42,72,64,54,47,54,48,54,59,48,47,43,51,51,56,29,49,55,37,44,49,56,28,51,52,30,68,68,74,48,93,49,64,70,60,40,52,55,32,49,52,48,28,49,54,40,41,51,56,35,44,55,58,53,59,70,45,76,55,35,64,98,66,50,38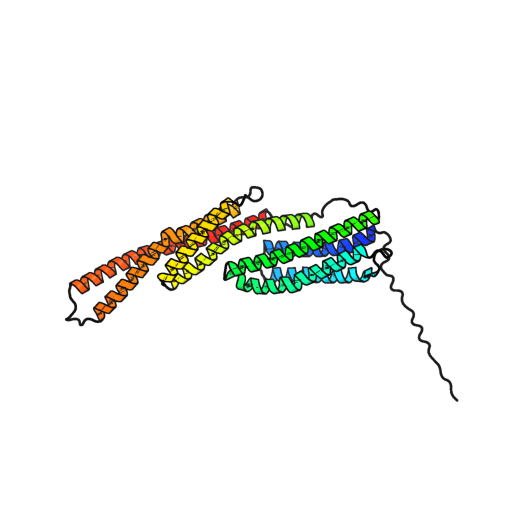,65,55,49,51,40,51,49,53,35,40,53,52,47,48,49,42,61,52,56,57,46,47,56,42,53,64,36,55,80,50,14,86,77,40,55,68,41,35,51,53,37,51,52,53,49,52,53,50,53,50,53,50,49,54,40,51,52,54,37,56,48,39,53,53,52,48,30,60,76,68,73,49,83,79,77,91,63,78,52,71,64,58,54,45,51,51,47,37,52,57,50,50,58,52,48,51,57,53,47,54,45,45,46,46,28,50,53,35,46,54,52,24,53,49,25,56,75,71,65,38,66,68,51,31,51,54,31,32,53,52,20,32,51,41,14,53,53,30,57,57,55,50,74,73,58,75,54,64,94,74,50,46,60,50,60,53,27,42,52,49,35,33,49,52,50,28,45,41,37,73,65,36,43,61,47,47,53,53,32,54,53,38,49,51,52,39,52,51,47,49,52,58,56,68,71,40,52,86,86,72,59,47,72,65,58,54,48,55,46,50,53,37,50,54,53,33,53,56,33,46,56,52,30,55,53,44,51,52,53,48,53,52,50,49,51,50,33,53,52,47,31,55,51,28,49,50,51,49,43,65,72,61,38,76,77,134